Protein AF-A0A939F7X9-F1 (afdb_monomer)

Organism: NCBI:txid163361

Structure (mmCIF, N/CA/C/O backbone):
data_AF-A0A939F7X9-F1
#
_entry.id   AF-A0A939F7X9-F1
#
loop_
_atom_site.group_PDB
_atom_site.id
_atom_site.type_symbol
_atom_site.label_atom_id
_atom_site.label_alt_id
_atom_site.label_comp_id
_atom_site.label_asym_id
_atom_site.label_entity_id
_atom_site.label_seq_id
_atom_site.pdbx_PDB_ins_code
_atom_site.Cartn_x
_atom_site.Cartn_y
_atom_site.Cartn_z
_atom_site.occupancy
_atom_site.B_iso_or_equiv
_atom_site.auth_seq_id
_atom_site.auth_comp_id
_atom_site.auth_asym_id
_atom_site.auth_atom_id
_atom_site.pdbx_PDB_model_num
ATOM 1 N N . MET A 1 1 ? 23.011 31.336 -14.402 1.00 34.94 1 MET A N 1
ATOM 2 C CA . MET A 1 1 ? 21.719 30.632 -14.272 1.00 34.94 1 MET A CA 1
ATOM 3 C C . MET A 1 1 ? 21.752 29.916 -12.938 1.00 34.94 1 MET A C 1
ATOM 5 O O . MET A 1 1 ? 22.666 29.138 -12.713 1.00 34.94 1 MET A O 1
ATOM 9 N N . SER A 1 2 ? 20.887 30.330 -12.014 1.00 31.45 2 SER A N 1
ATOM 10 C CA . SER A 1 2 ? 20.873 29.860 -10.626 1.00 31.45 2 SER A CA 1
ATOM 11 C C . SER A 1 2 ? 20.377 28.415 -10.602 1.00 31.45 2 SER A C 1
ATOM 13 O O . SER A 1 2 ? 19.225 28.155 -10.932 1.00 31.45 2 SER A O 1
ATOM 15 N N . SER A 1 3 ? 21.272 27.477 -10.296 1.00 34.62 3 SER A N 1
ATOM 16 C CA . SER A 1 3 ? 20.918 26.099 -9.975 1.00 34.62 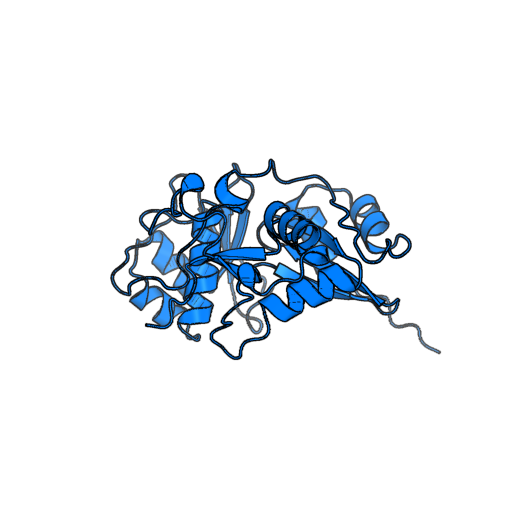3 SER A CA 1
ATOM 17 C C . SER A 1 3 ? 20.248 26.113 -8.606 1.00 34.62 3 SER A C 1
ATOM 19 O O . SER A 1 3 ? 20.927 26.311 -7.593 1.00 34.62 3 SER A O 1
ATOM 21 N N . SER A 1 4 ? 18.925 25.953 -8.567 1.00 32.56 4 SER A N 1
ATOM 22 C CA . SER A 1 4 ? 18.234 25.650 -7.316 1.00 32.56 4 SER A CA 1
ATOM 23 C C . SER A 1 4 ? 18.941 24.460 -6.655 1.00 32.56 4 SER A C 1
ATOM 25 O O . SER A 1 4 ? 19.267 23.497 -7.356 1.00 32.56 4 SER A O 1
ATOM 27 N N . PRO A 1 5 ? 19.229 24.506 -5.343 1.00 35.56 5 PRO A N 1
ATOM 28 C CA . PRO A 1 5 ? 19.784 23.354 -4.658 1.00 35.56 5 PRO A CA 1
ATOM 29 C C . PRO A 1 5 ? 18.775 22.221 -4.817 1.00 35.56 5 PRO A C 1
ATOM 31 O O . PRO A 1 5 ? 17.599 22.394 -4.500 1.00 35.56 5 PRO A O 1
ATOM 34 N N . SER A 1 6 ? 19.240 21.105 -5.376 1.00 41.69 6 SER A N 1
ATOM 35 C CA . SER A 1 6 ? 18.518 19.845 -5.498 1.00 41.69 6 SER A CA 1
ATOM 36 C C . SER A 1 6 ? 17.909 19.514 -4.142 1.00 41.69 6 SER A C 1
ATOM 38 O O . SER A 1 6 ? 18.610 19.044 -3.240 1.00 41.69 6 SER A O 1
ATOM 40 N N . ALA A 1 7 ? 16.629 19.838 -3.971 1.00 37.91 7 ALA A N 1
ATOM 41 C CA . ALA A 1 7 ? 15.881 19.410 -2.812 1.00 37.91 7 ALA A CA 1
ATOM 42 C C . ALA A 1 7 ? 16.016 17.888 -2.777 1.00 37.91 7 ALA A C 1
ATOM 44 O O . ALA A 1 7 ? 15.745 17.223 -3.777 1.00 37.91 7 ALA A O 1
ATOM 45 N N . LEU A 1 8 ? 16.538 17.359 -1.669 1.00 40.34 8 LEU A N 1
ATOM 46 C CA . LEU A 1 8 ? 16.557 15.925 -1.422 1.00 40.34 8 LEU A CA 1
ATOM 47 C C . LEU A 1 8 ? 15.145 15.414 -1.678 1.00 40.34 8 LEU A C 1
ATOM 49 O O . LEU A 1 8 ? 14.221 15.818 -0.971 1.00 40.34 8 LEU A O 1
ATOM 53 N N . ASP A 1 9 ? 14.992 14.575 -2.701 1.00 51.38 9 ASP A N 1
ATOM 54 C CA . ASP A 1 9 ? 13.743 13.873 -2.947 1.00 51.38 9 ASP A CA 1
ATOM 55 C C . ASP A 1 9 ? 13.357 13.186 -1.624 1.00 51.38 9 ASP A C 1
ATOM 57 O O . ASP A 1 9 ? 14.146 12.371 -1.123 1.00 51.38 9 ASP A O 1
ATOM 61 N N . PRO A 1 10 ? 12.222 13.551 -0.992 1.00 52.94 10 PRO A N 1
ATOM 62 C CA . PRO A 1 10 ? 11.859 13.082 0.348 1.00 52.94 10 PRO A CA 1
ATOM 63 C C . PRO A 1 10 ? 11.760 11.554 0.431 1.00 52.94 10 PRO A C 1
ATOM 65 O O . PRO A 1 10 ? 11.791 10.976 1.520 1.00 52.94 10 PRO A O 1
ATOM 68 N N . VAL A 1 11 ? 11.689 10.895 -0.721 1.00 53.44 11 VAL A N 1
ATOM 69 C CA . VAL A 1 11 ? 11.687 9.452 -0.889 1.00 53.44 11 VAL A CA 1
ATOM 70 C C . VAL A 1 11 ? 13.023 8.808 -0.473 1.00 53.44 11 VAL A C 1
ATOM 72 O O . VAL A 1 11 ? 13.013 7.753 0.163 1.00 53.44 11 VAL A O 1
ATOM 75 N N . ILE A 1 12 ? 14.174 9.449 -0.725 1.00 53.25 12 ILE A N 1
ATOM 76 C CA . ILE A 1 12 ? 15.505 8.888 -0.408 1.00 53.25 12 ILE A CA 1
ATOM 77 C C . ILE A 1 12 ? 15.769 8.845 1.111 1.00 53.25 12 ILE A C 1
ATOM 79 O O . ILE A 1 12 ? 16.154 7.785 1.618 1.00 53.25 12 ILE A O 1
ATOM 83 N N . PRO A 1 13 ? 15.536 9.922 1.891 1.00 52.78 13 PRO A N 1
ATOM 84 C CA . PRO A 1 13 ? 15.620 9.853 3.349 1.00 52.78 13 PRO A CA 1
ATOM 85 C C . PRO A 1 13 ? 14.634 8.852 3.964 1.00 52.78 13 PRO A C 1
ATOM 87 O O . PRO A 1 13 ? 14.996 8.168 4.922 1.00 52.78 13 PRO A O 1
ATOM 90 N N . ARG A 1 14 ? 13.421 8.710 3.401 1.00 56.19 14 ARG A N 1
ATOM 91 C CA . ARG A 1 14 ? 12.441 7.698 3.838 1.00 56.19 14 ARG A CA 1
ATOM 92 C C . ARG A 1 14 ? 12.948 6.276 3.614 1.00 56.19 14 ARG A C 1
ATOM 94 O O . ARG A 1 14 ? 12.884 5.474 4.539 1.00 56.19 14 ARG A O 1
ATOM 101 N N . PHE A 1 15 ? 13.526 5.982 2.451 1.00 53.09 15 PHE A N 1
ATOM 102 C CA . PHE A 1 15 ? 14.158 4.690 2.176 1.00 53.09 15 PHE A CA 1
ATOM 103 C C . PHE A 1 15 ? 15.259 4.358 3.180 1.00 53.09 15 PHE A C 1
ATOM 105 O O . PHE A 1 15 ? 15.267 3.266 3.748 1.00 53.09 15 PHE A O 1
ATOM 112 N N . CYS A 1 16 ? 16.169 5.303 3.427 1.00 53.62 16 CYS A N 1
ATOM 113 C CA . CYS A 1 16 ? 17.269 5.102 4.368 1.00 53.62 16 CYS A CA 1
ATOM 114 C C . CYS A 1 16 ? 16.738 4.850 5.787 1.00 53.62 16 CYS A C 1
ATOM 116 O O . CYS A 1 16 ? 17.215 3.952 6.477 1.00 53.62 16 CYS A O 1
ATOM 118 N N . ALA A 1 17 ? 15.712 5.602 6.201 1.00 56.56 17 ALA A N 1
ATOM 119 C CA . ALA A 1 17 ? 15.067 5.436 7.501 1.00 56.56 17 ALA A CA 1
ATOM 120 C C . ALA A 1 17 ? 14.324 4.094 7.640 1.00 56.56 17 ALA A C 1
ATOM 122 O O . ALA A 1 17 ? 14.309 3.522 8.727 1.00 56.56 17 ALA A O 1
ATOM 123 N N . GLN A 1 18 ? 13.720 3.585 6.561 1.00 51.22 18 GLN A N 1
ATOM 124 C CA . GLN A 1 18 ? 12.911 2.359 6.577 1.00 51.22 18 GLN A CA 1
ATOM 125 C C . GLN A 1 18 ? 13.734 1.077 6.414 1.00 51.22 18 GLN A C 1
ATOM 127 O O . GLN A 1 18 ? 13.395 0.054 7.003 1.00 51.22 18 GLN A O 1
ATOM 132 N N . THR A 1 19 ? 14.810 1.120 5.629 1.00 47.59 19 THR A N 1
ATOM 133 C CA . THR A 1 19 ? 15.594 -0.077 5.269 1.00 47.59 19 THR A CA 1
ATOM 134 C C . THR A 1 19 ? 16.923 -0.182 6.010 1.00 47.59 19 THR A C 1
ATOM 136 O O . THR A 1 19 ? 17.573 -1.224 5.962 1.00 47.59 19 THR A O 1
ATOM 139 N N . GLY A 1 20 ? 17.366 0.896 6.666 1.00 49.00 20 GLY A N 1
ATOM 140 C CA . GLY A 1 20 ? 18.722 0.994 7.208 1.00 49.00 20 GLY A CA 1
ATOM 141 C C . GLY A 1 20 ? 19.806 1.060 6.125 1.00 49.00 20 GLY A C 1
ATOM 142 O O . GLY A 1 20 ? 20.993 1.024 6.453 1.00 49.00 20 GLY A O 1
ATOM 143 N N . ALA A 1 21 ? 19.426 1.153 4.843 1.00 49.78 21 ALA A N 1
ATOM 144 C CA . ALA A 1 21 ? 20.363 1.346 3.751 1.00 49.78 21 ALA A CA 1
ATOM 145 C C . ALA A 1 21 ? 21.113 2.668 3.925 1.00 49.78 21 ALA A C 1
ATOM 147 O O . ALA A 1 21 ? 20.554 3.688 4.340 1.00 49.78 21 ALA A O 1
ATOM 148 N N . SER A 1 22 ? 22.398 2.652 3.581 1.00 50.81 22 SER A N 1
ATOM 149 C CA . SER A 1 22 ? 23.190 3.870 3.591 1.00 50.81 22 SER A CA 1
ATOM 150 C C . SER A 1 22 ? 22.682 4.820 2.503 1.00 50.81 22 SER A C 1
ATOM 152 O O . SER A 1 22 ? 22.317 4.403 1.401 1.00 50.81 22 SER A O 1
ATOM 154 N N . LEU A 1 23 ? 22.689 6.118 2.805 1.00 53.25 23 LEU A N 1
ATOM 155 C CA . LEU A 1 23 ? 22.293 7.160 1.858 1.00 53.25 23 LEU A CA 1
ATOM 156 C C . LEU A 1 23 ? 23.054 7.072 0.519 1.00 53.25 23 LEU A C 1
ATOM 158 O O . LEU A 1 23 ? 22.415 7.242 -0.513 1.00 53.25 23 LEU A O 1
ATOM 162 N N . PRO A 1 24 ? 24.354 6.707 0.481 1.00 50.59 24 PRO A N 1
ATOM 163 C CA . PRO A 1 24 ? 25.063 6.434 -0.769 1.00 50.59 24 PRO A CA 1
ATOM 164 C C . PRO A 1 24 ? 24.504 5.264 -1.588 1.00 50.59 24 PRO A C 1
ATOM 166 O O . PRO A 1 24 ? 24.454 5.380 -2.804 1.00 50.59 24 PRO A O 1
ATOM 169 N N . LEU A 1 25 ? 24.045 4.172 -0.963 1.00 53.44 25 LEU A N 1
ATOM 170 C CA . LEU A 1 25 ? 23.443 3.035 -1.676 1.00 53.44 25 LEU A CA 1
ATOM 171 C C . LEU A 1 25 ? 22.071 3.410 -2.257 1.00 53.44 25 LEU A C 1
ATOM 173 O O . LEU A 1 25 ? 21.763 3.085 -3.401 1.00 53.44 25 LEU A O 1
ATOM 177 N N . ALA A 1 26 ? 21.270 4.143 -1.481 1.00 56.50 26 ALA A N 1
ATOM 178 C CA . ALA A 1 26 ? 20.010 4.731 -1.933 1.00 56.50 26 ALA A CA 1
ATOM 179 C C . ALA A 1 26 ? 20.213 5.661 -3.135 1.00 56.50 26 ALA A C 1
ATOM 181 O O . ALA A 1 26 ? 19.456 5.638 -4.105 1.00 56.50 26 ALA A O 1
ATOM 182 N N . TRP A 1 27 ? 21.275 6.461 -3.063 1.00 57.41 27 TRP A N 1
ATOM 183 C CA . TRP A 1 27 ? 21.681 7.390 -4.101 1.00 57.41 27 TRP A CA 1
ATOM 184 C C . TRP A 1 27 ? 22.169 6.637 -5.345 1.00 57.41 27 TRP A C 1
ATOM 186 O O . TRP A 1 27 ? 21.682 6.871 -6.442 1.00 57.41 27 TRP A O 1
ATOM 196 N N . GLU A 1 28 ? 23.067 5.669 -5.210 1.00 57.12 28 GLU A N 1
ATOM 197 C CA . GLU A 1 28 ? 23.581 4.895 -6.343 1.00 57.12 28 GLU A CA 1
ATOM 198 C C . GLU A 1 28 ? 22.454 4.186 -7.112 1.00 57.12 28 GLU A C 1
ATOM 200 O O . GLU A 1 28 ? 22.411 4.242 -8.343 1.00 57.12 28 GLU A O 1
ATOM 205 N N . PHE A 1 29 ? 21.471 3.618 -6.410 1.00 57.09 29 PHE A N 1
ATOM 206 C CA . PHE A 1 29 ? 20.288 3.031 -7.044 1.00 57.09 29 PHE A CA 1
ATOM 207 C C . PHE A 1 29 ? 19.402 4.064 -7.753 1.00 57.09 29 PHE A C 1
ATOM 209 O O . PHE A 1 29 ? 18.956 3.808 -8.877 1.00 57.09 29 PHE A O 1
ATOM 216 N N . ALA A 1 30 ? 19.180 5.226 -7.133 1.00 52.81 30 ALA A N 1
ATOM 217 C CA . ALA A 1 30 ? 18.401 6.314 -7.720 1.00 52.81 30 ALA A CA 1
ATOM 218 C C . ALA A 1 30 ? 19.095 6.969 -8.930 1.00 52.81 30 ALA A C 1
ATOM 220 O O . ALA A 1 30 ? 18.407 7.457 -9.821 1.00 52.81 30 ALA A O 1
ATOM 221 N N . TRP A 1 31 ? 20.434 6.965 -8.986 1.00 54.03 31 TRP A N 1
ATOM 222 C CA . TRP A 1 31 ? 21.227 7.767 -9.932 1.00 54.03 31 TRP A CA 1
ATOM 223 C C . TRP A 1 31 ? 22.080 6.952 -10.927 1.00 54.03 31 TRP A C 1
ATOM 225 O O . TRP A 1 31 ? 22.805 7.538 -11.729 1.00 54.03 31 TRP A O 1
ATOM 235 N N . SER A 1 32 ? 21.983 5.617 -10.936 1.00 54.88 32 SER A N 1
ATOM 236 C CA . SER A 1 32 ? 22.584 4.761 -11.982 1.00 54.88 32 SER A CA 1
ATOM 237 C C . SER A 1 32 ? 21.947 5.010 -13.368 1.00 54.88 32 SER A C 1
ATOM 239 O O . SER A 1 32 ? 20.838 5.542 -13.420 1.00 54.88 32 SER A O 1
ATOM 241 N N . PRO A 1 33 ? 22.538 4.578 -14.499 1.00 56.16 33 PRO A N 1
ATOM 242 C CA . PRO A 1 33 ? 21.888 4.643 -15.817 1.00 56.16 33 PRO A CA 1
ATOM 243 C C . PRO A 1 33 ? 20.552 3.873 -15.872 1.00 56.16 33 PRO A C 1
ATOM 245 O O . PRO A 1 33 ? 20.420 2.869 -15.163 1.00 56.16 33 PRO A O 1
ATOM 248 N N . PRO A 1 34 ? 19.561 4.325 -16.672 1.00 56.19 34 PRO A N 1
ATOM 249 C CA . PRO A 1 34 ? 18.273 3.645 -16.818 1.00 56.19 34 PRO A CA 1
ATOM 250 C C . PRO A 1 34 ? 18.478 2.199 -17.263 1.00 56.19 34 PRO A C 1
ATOM 252 O O . PRO A 1 34 ? 19.297 1.941 -18.145 1.00 56.19 34 PRO A O 1
ATOM 255 N N . PRO A 1 35 ? 17.795 1.242 -16.618 1.00 59.16 35 PRO A N 1
ATOM 256 C CA . PRO A 1 35 ? 17.912 -0.142 -17.003 1.00 59.16 35 PRO A CA 1
ATOM 257 C C . PRO A 1 35 ? 17.047 -0.395 -18.249 1.00 59.16 35 PRO A C 1
ATOM 259 O O . PRO A 1 35 ? 16.180 0.417 -18.575 1.00 59.16 35 PRO A O 1
ATOM 262 N N . ASP A 1 36 ? 17.267 -1.517 -18.935 1.00 60.94 36 ASP A N 1
ATOM 263 C CA . ASP A 1 36 ? 16.502 -1.863 -20.140 1.00 60.94 36 ASP A CA 1
ATOM 264 C C . ASP A 1 36 ? 14.980 -1.908 -19.874 1.00 60.94 36 ASP A C 1
ATOM 266 O O . ASP A 1 36 ? 14.530 -2.061 -18.736 1.00 60.94 36 ASP A O 1
ATOM 270 N N . GLU A 1 37 ? 14.168 -1.824 -20.933 1.00 54.41 37 GLU A N 1
ATOM 271 C CA . GLU A 1 37 ? 12.710 -1.590 -20.873 1.00 54.41 37 GLU A CA 1
ATOM 272 C C . GLU A 1 37 ? 11.910 -2.542 -19.957 1.00 54.41 37 GLU A C 1
ATOM 274 O O . GLU A 1 37 ? 10.859 -2.159 -19.438 1.00 54.41 37 GLU A O 1
ATOM 279 N N . ALA A 1 38 ? 12.402 -3.764 -19.734 1.00 53.66 38 ALA A N 1
ATOM 280 C CA . ALA A 1 38 ? 11.755 -4.802 -18.924 1.00 53.66 38 ALA A CA 1
ATOM 281 C C . ALA A 1 38 ? 12.372 -4.987 -17.524 1.00 53.66 38 ALA A C 1
ATOM 283 O O . ALA A 1 38 ? 11.949 -5.863 -16.765 1.00 53.66 38 ALA A O 1
ATOM 284 N N . VAL A 1 39 ? 13.405 -4.219 -17.176 1.00 57.03 39 VAL A N 1
ATOM 285 C CA . VAL A 1 39 ? 14.219 -4.493 -15.993 1.00 57.03 39 VAL A CA 1
ATOM 286 C C . VAL A 1 39 ? 13.573 -3.946 -14.724 1.00 57.03 39 VAL A C 1
ATOM 288 O O . VAL A 1 39 ? 13.103 -2.813 -14.655 1.00 57.03 39 VAL A O 1
ATOM 291 N N . VAL A 1 40 ? 13.630 -4.795 -13.702 1.00 56.75 40 VAL A N 1
ATOM 292 C CA . VAL A 1 40 ? 13.119 -4.632 -12.344 1.00 56.75 40 VAL A CA 1
ATOM 293 C C . VAL A 1 40 ? 14.334 -4.817 -11.425 1.00 56.75 40 VAL A C 1
ATOM 295 O O . VAL A 1 40 ? 14.777 -5.945 -11.212 1.00 56.75 40 VAL A O 1
ATOM 298 N N . ARG A 1 41 ? 14.945 -3.726 -10.936 1.00 57.91 41 ARG A N 1
ATOM 299 C CA . ARG A 1 41 ? 16.101 -3.793 -10.009 1.00 57.91 41 ARG A CA 1
ATOM 300 C C . ARG A 1 41 ? 15.673 -3.453 -8.585 1.00 57.91 41 ARG A C 1
ATOM 302 O O . ARG A 1 41 ? 15.216 -2.341 -8.334 1.00 57.91 41 ARG A O 1
ATOM 309 N N . LEU A 1 42 ? 15.848 -4.423 -7.687 1.00 53.88 42 LEU A N 1
ATOM 310 C CA . LEU A 1 42 ? 15.542 -4.334 -6.259 1.00 53.88 42 LEU A CA 1
ATOM 311 C C . LEU A 1 42 ? 16.753 -3.839 -5.459 1.00 53.88 42 LEU A C 1
ATOM 313 O O . LEU A 1 42 ? 17.892 -4.200 -5.760 1.00 53.88 42 LEU A O 1
ATOM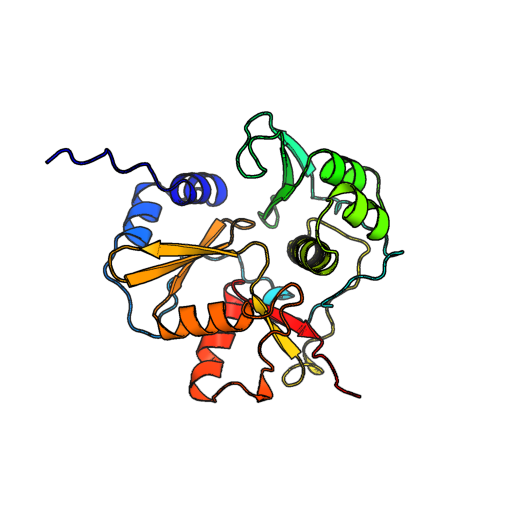 317 N N . THR A 1 43 ? 16.490 -3.111 -4.380 1.00 50.56 43 THR A N 1
ATOM 318 C CA . THR A 1 43 ? 17.439 -2.844 -3.286 1.00 50.56 43 THR A CA 1
ATOM 319 C C . THR A 1 43 ? 16.826 -3.388 -1.995 1.00 50.56 43 THR A C 1
ATOM 321 O O . THR A 1 43 ? 15.624 -3.218 -1.812 1.00 50.56 43 THR A O 1
ATOM 324 N N . PRO A 1 44 ? 17.628 -4.035 -1.128 1.00 47.44 44 PRO A N 1
ATOM 325 C CA . PRO A 1 44 ? 17.501 -5.457 -0.773 1.00 47.44 44 PRO A CA 1
ATOM 326 C C . PRO A 1 44 ? 16.073 -5.902 -0.380 1.00 47.44 44 PRO A C 1
ATOM 328 O O . PRO A 1 44 ? 15.323 -5.135 0.218 1.00 47.44 44 PRO A O 1
ATOM 331 N N . PRO A 1 45 ? 15.691 -7.152 -0.691 1.00 42.66 45 PRO A N 1
ATOM 332 C CA . PRO A 1 45 ? 14.300 -7.584 -0.646 1.00 42.66 45 PRO A CA 1
ATOM 333 C C . PRO A 1 45 ? 13.748 -7.654 0.786 1.00 42.66 45 PRO A C 1
ATOM 335 O O . PRO A 1 45 ? 14.389 -8.192 1.692 1.00 42.66 45 PRO A O 1
ATOM 338 N N . PRO A 1 46 ? 12.497 -7.188 0.944 1.00 46.81 46 PRO A N 1
ATOM 339 C CA . PRO A 1 46 ? 11.465 -7.915 1.648 1.00 46.81 46 PRO A CA 1
ATOM 340 C C . PRO A 1 46 ? 11.661 -9.407 1.553 1.00 46.81 46 PRO A C 1
ATOM 342 O O . PRO A 1 46 ? 11.598 -9.860 0.416 1.00 46.81 46 PRO A O 1
ATOM 345 N N . ASP A 1 47 ? 11.842 -10.180 2.621 1.00 47.31 47 ASP A N 1
ATOM 346 C CA . ASP A 1 47 ? 11.652 -11.630 2.497 1.00 47.31 47 ASP A CA 1
ATOM 347 C C . ASP A 1 47 ? 10.285 -11.840 1.808 1.00 47.31 47 ASP A C 1
ATOM 349 O O . ASP A 1 47 ? 9.281 -11.363 2.359 1.00 47.31 47 ASP A O 1
ATOM 353 N N . PRO A 1 48 ? 10.228 -12.377 0.567 1.00 43.75 48 PRO A N 1
ATOM 354 C CA . PRO A 1 48 ? 9.043 -12.287 -0.272 1.00 43.75 48 PRO A CA 1
ATOM 355 C C . PRO A 1 48 ? 7.933 -13.021 0.444 1.00 43.75 48 PRO A C 1
ATOM 357 O O . PRO A 1 48 ? 7.941 -14.250 0.582 1.00 43.75 48 PRO A O 1
ATOM 360 N N . ARG A 1 49 ? 6.984 -12.259 0.972 1.00 53.06 49 ARG A N 1
ATOM 361 C CA . ARG A 1 49 ? 5.911 -12.865 1.730 1.00 53.06 49 ARG A CA 1
ATOM 362 C C . ARG A 1 49 ? 5.049 -13.595 0.730 1.00 53.06 49 ARG A C 1
ATOM 364 O O . ARG A 1 49 ? 4.652 -13.057 -0.297 1.00 53.06 49 ARG A O 1
ATOM 371 N N . VAL A 1 50 ? 4.704 -14.827 1.073 1.00 45.94 50 VAL A N 1
ATOM 372 C CA . VAL A 1 50 ? 3.777 -15.679 0.314 1.00 45.94 50 VAL A CA 1
ATOM 373 C C . VAL A 1 50 ? 2.467 -14.938 -0.050 1.00 45.94 50 VAL A C 1
ATOM 375 O O . VAL A 1 50 ? 1.853 -15.255 -1.064 1.00 45.94 50 VAL A O 1
ATOM 378 N N . LEU A 1 51 ? 2.136 -13.873 0.691 1.00 50.69 51 LEU A N 1
ATOM 379 C CA . LEU A 1 51 ? 1.009 -12.951 0.515 1.00 50.69 51 LEU A CA 1
ATOM 380 C C . LEU A 1 51 ? 1.048 -12.066 -0.753 1.00 50.69 51 LEU A C 1
ATOM 382 O O . LEU A 1 51 ? 0.055 -11.390 -1.035 1.00 50.69 51 LEU A O 1
ATOM 386 N N . ASP A 1 52 ? 2.148 -12.048 -1.515 1.00 61.88 52 ASP A N 1
ATOM 387 C CA . ASP A 1 52 ? 2.306 -11.180 -2.698 1.00 61.88 52 ASP A CA 1
ATOM 388 C C . ASP A 1 52 ? 1.623 -11.702 -3.964 1.00 61.88 52 ASP A C 1
ATOM 390 O O . ASP A 1 52 ? 1.363 -10.945 -4.898 1.00 61.88 52 ASP A O 1
ATOM 394 N N . ARG A 1 53 ? 1.283 -12.995 -4.004 1.00 70.69 53 ARG A N 1
ATOM 395 C CA . ARG A 1 53 ? 0.585 -13.599 -5.154 1.00 70.69 53 ARG A CA 1
ATOM 396 C C . ARG A 1 53 ? -0.842 -14.020 -4.862 1.00 70.69 53 ARG A C 1
ATOM 398 O O . ARG A 1 53 ? -1.550 -14.422 -5.788 1.00 70.69 53 ARG A O 1
ATOM 405 N N . ASP A 1 54 ? -1.251 -13.958 -3.605 1.00 80.25 54 ASP A N 1
ATOM 406 C CA . ASP A 1 54 ? -2.600 -14.335 -3.240 1.00 80.25 54 ASP A CA 1
ATOM 407 C C . ASP A 1 54 ? -3.614 -13.313 -3.755 1.00 80.25 54 ASP A C 1
ATOM 409 O O . ASP A 1 54 ? -3.307 -12.140 -3.977 1.00 80.25 54 ASP A O 1
ATOM 413 N N . THR A 1 55 ? -4.843 -13.773 -3.967 1.00 83.06 55 THR A N 1
ATOM 414 C CA . THR A 1 55 ? -5.924 -12.915 -4.451 1.00 83.06 55 THR A CA 1
ATOM 415 C C . THR A 1 55 ? -6.662 -12.311 -3.270 1.00 83.06 55 THR A C 1
ATOM 417 O O . THR A 1 55 ? -7.228 -13.035 -2.450 1.00 83.06 55 THR A O 1
ATOM 420 N N . TRP A 1 56 ? -6.666 -10.984 -3.199 1.00 86.81 56 TRP A N 1
ATOM 421 C CA . TRP A 1 56 ? -7.302 -10.233 -2.122 1.00 86.81 56 TRP A CA 1
ATOM 422 C C . TRP A 1 56 ? -8.660 -9.663 -2.547 1.00 86.81 56 TRP A C 1
ATOM 424 O O . TRP A 1 56 ? -8.880 -9.382 -3.729 1.00 86.81 56 TRP A O 1
ATOM 434 N N . PRO A 1 57 ? -9.593 -9.460 -1.605 1.00 87.31 57 PRO A N 1
ATOM 435 C CA . PRO A 1 57 ? -10.828 -8.762 -1.911 1.00 87.31 57 PRO A CA 1
ATOM 436 C C . PRO A 1 57 ? -10.531 -7.317 -2.319 1.00 87.31 57 PRO A C 1
ATOM 438 O O . PRO A 1 57 ? -9.665 -6.651 -1.751 1.00 87.31 57 PRO A O 1
ATOM 441 N N . ARG A 1 58 ? -11.281 -6.821 -3.302 1.00 84.56 58 ARG A N 1
ATOM 442 C CA . ARG A 1 58 ? -11.216 -5.420 -3.737 1.00 84.56 58 ARG A CA 1
ATOM 443 C C . ARG A 1 58 ? -11.905 -4.483 -2.746 1.00 84.56 58 ARG A C 1
ATOM 445 O O . ARG A 1 58 ? -11.426 -3.383 -2.505 1.00 84.56 58 ARG A O 1
ATOM 452 N N . ARG A 1 59 ? -13.040 -4.927 -2.203 1.00 88.00 59 ARG A N 1
ATOM 453 C CA . ARG A 1 59 ? -13.885 -4.170 -1.279 1.00 88.00 59 ARG A CA 1
ATOM 454 C C . ARG A 1 59 ? -14.079 -4.940 0.012 1.00 88.00 59 ARG A C 1
ATOM 456 O O . ARG A 1 59 ? -14.097 -6.171 0.014 1.00 88.00 59 ARG A O 1
ATOM 463 N N . LEU A 1 60 ? -14.271 -4.205 1.095 1.00 89.69 60 LEU A N 1
ATOM 464 C CA . LEU A 1 60 ? -14.559 -4.758 2.409 1.00 89.69 60 LEU A CA 1
ATOM 465 C C . LEU A 1 60 ? -16.029 -4.538 2.768 1.00 89.69 60 LEU A C 1
ATOM 467 O O . LEU A 1 60 ? -16.623 -3.500 2.456 1.00 89.69 60 LEU A O 1
ATOM 471 N N . ALA A 1 61 ? -16.632 -5.522 3.432 1.00 91.88 61 ALA A N 1
ATOM 472 C CA . ALA A 1 61 ? -17.980 -5.365 3.960 1.00 91.88 61 ALA A CA 1
ATOM 473 C C . ALA A 1 61 ? -17.966 -4.312 5.078 1.00 91.88 61 ALA A C 1
ATOM 475 O O . ALA A 1 61 ? -17.031 -4.264 5.880 1.00 91.88 61 ALA A O 1
ATOM 476 N N . GLN A 1 62 ? -18.981 -3.449 5.113 1.00 94.56 62 GLN A N 1
ATOM 477 C CA . GLN A 1 62 ? -19.040 -2.292 6.018 1.00 94.56 62 GLN A CA 1
ATOM 478 C C . GLN A 1 62 ? -18.975 -2.671 7.504 1.00 94.56 62 GLN A C 1
ATOM 480 O O . GLN A 1 62 ? -18.431 -1.917 8.310 1.00 94.56 62 GLN A O 1
ATOM 485 N N . ASP A 1 63 ? -19.511 -3.837 7.842 1.00 94.69 63 ASP A N 1
ATOM 486 C CA . ASP A 1 63 ? -19.576 -4.440 9.171 1.00 94.69 63 ASP A CA 1
ATOM 487 C C . ASP A 1 63 ? -18.313 -5.229 9.551 1.00 94.69 63 ASP A C 1
ATOM 489 O O . ASP A 1 63 ? -18.176 -5.638 10.706 1.00 94.69 63 ASP A O 1
ATOM 493 N N . THR A 1 64 ? -17.362 -5.402 8.623 1.00 94.56 64 THR A N 1
ATOM 494 C CA . THR A 1 64 ? -16.070 -6.039 8.912 1.00 94.56 64 THR A CA 1
ATOM 495 C C . THR A 1 64 ? -15.384 -5.281 10.040 1.00 94.56 64 THR A C 1
ATOM 497 O O . THR A 1 64 ? -15.109 -4.083 9.917 1.00 94.56 64 THR A O 1
ATOM 500 N N . ARG A 1 65 ? -15.092 -5.982 11.137 1.00 95.69 65 ARG A N 1
ATOM 501 C CA . ARG A 1 65 ? -14.336 -5.429 12.259 1.00 95.69 65 ARG A CA 1
ATOM 502 C C . ARG A 1 65 ? -12.843 -5.585 12.026 1.00 95.69 65 ARG A C 1
ATOM 504 O O . ARG A 1 65 ? -12.360 -6.684 11.777 1.00 95.69 65 ARG A O 1
ATOM 511 N N . LEU A 1 66 ? -12.130 -4.476 12.150 1.00 95.62 66 LEU A N 1
ATOM 512 C CA . LEU A 1 66 ? -10.687 -4.378 12.019 1.00 95.62 66 LEU A CA 1
ATOM 513 C C . LEU A 1 66 ? -10.091 -3.912 13.342 1.00 95.62 66 LEU A C 1
ATOM 515 O O . LEU A 1 66 ? -10.617 -3.017 14.004 1.00 95.62 66 LEU A O 1
ATOM 519 N N . SER A 1 67 ? -8.966 -4.508 13.700 1.00 94.12 67 SER A N 1
ATOM 520 C CA . SER A 1 67 ? -8.149 -4.112 14.843 1.00 94.12 67 SER A CA 1
ATOM 521 C C . SER A 1 67 ? -6.677 -4.273 14.499 1.00 94.12 67 SER A C 1
ATOM 523 O O . SER A 1 67 ? -6.328 -4.941 13.520 1.00 94.12 67 SER A O 1
ATOM 525 N N . LEU A 1 68 ? -5.806 -3.685 15.315 1.00 94.25 68 LEU A N 1
ATOM 526 C CA . LEU A 1 68 ? -4.373 -3.917 15.182 1.00 94.25 68 LEU A CA 1
ATOM 527 C C . LEU A 1 68 ? -4.033 -5.388 15.426 1.00 94.25 68 LEU A C 1
ATOM 529 O O . LEU A 1 68 ? -4.550 -6.028 16.343 1.00 94.25 68 LEU A O 1
ATOM 533 N N . SER A 1 69 ? -3.125 -5.912 14.608 1.00 91.38 69 SER A N 1
ATOM 534 C CA . SER A 1 69 ? -2.489 -7.199 14.887 1.00 91.38 69 SER A CA 1
ATOM 535 C C . SER A 1 69 ? -1.649 -7.112 16.165 1.00 91.38 69 SER A C 1
ATOM 537 O O . SER A 1 69 ? -1.127 -6.052 16.493 1.00 91.38 69 SER A O 1
ATOM 539 N N . SER A 1 70 ? -1.439 -8.236 16.857 1.00 87.06 70 SER A N 1
ATOM 540 C CA . SER A 1 70 ? -0.720 -8.287 18.147 1.00 87.06 70 SER A CA 1
ATOM 541 C C . SER A 1 70 ? 0.702 -7.699 18.131 1.00 87.06 70 SER A C 1
ATOM 543 O O . SER A 1 70 ? 1.207 -7.295 19.175 1.00 87.06 70 SER A O 1
ATOM 545 N N . GLY A 1 71 ? 1.348 -7.637 16.963 1.00 84.00 71 GLY A N 1
ATOM 546 C CA . GLY A 1 71 ? 2.673 -7.035 16.771 1.00 84.00 71 GLY A CA 1
ATOM 547 C C . GLY A 1 71 ? 2.670 -5.622 16.178 1.00 84.00 71 GLY A C 1
ATOM 548 O O . GLY A 1 71 ? 3.746 -5.065 15.975 1.00 84.00 71 GLY A O 1
ATOM 549 N N . ALA A 1 72 ? 1.502 -5.057 15.864 1.00 87.62 72 ALA A N 1
ATOM 550 C CA . ALA A 1 72 ? 1.380 -3.725 15.286 1.00 87.62 72 ALA A CA 1
ATOM 551 C C . ALA A 1 72 ? 1.202 -2.666 16.384 1.00 87.62 72 ALA A C 1
ATOM 553 O O . ALA A 1 72 ? 0.509 -2.886 17.379 1.00 87.62 72 ALA A O 1
ATOM 554 N N . ARG A 1 73 ? 1.830 -1.505 16.206 1.00 89.12 73 ARG A N 1
ATOM 555 C CA . ARG A 1 73 ? 1.781 -0.378 17.145 1.00 89.12 73 ARG A CA 1
ATOM 556 C C . ARG A 1 73 ? 1.387 0.900 16.424 1.00 89.12 73 ARG A C 1
ATOM 558 O O . ARG A 1 73 ? 1.701 1.063 15.252 1.00 89.12 73 ARG A O 1
ATOM 565 N N . LEU A 1 74 ? 0.729 1.800 17.151 1.00 90.00 74 LEU A N 1
ATOM 566 C CA . LEU A 1 74 ? 0.422 3.155 16.708 1.00 90.00 74 LEU A CA 1
ATOM 567 C C . LEU A 1 74 ? 1.349 4.144 17.417 1.00 90.00 74 LEU A C 1
ATOM 569 O O . LEU A 1 74 ? 1.522 4.065 18.63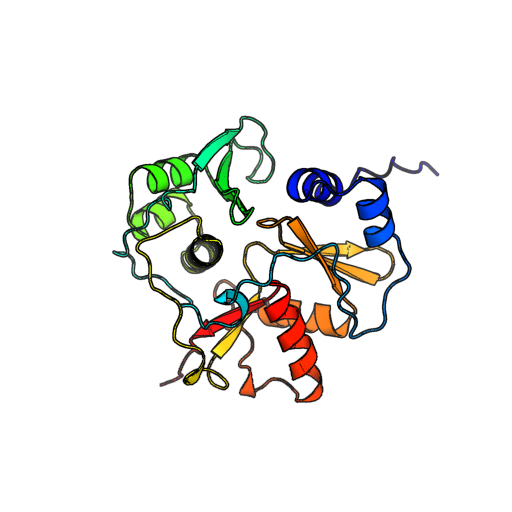4 1.00 90.00 74 LEU A O 1
ATOM 573 N N . GLN A 1 75 ? 1.898 5.095 16.672 1.00 87.00 75 GLN A N 1
ATOM 574 C CA . GLN A 1 75 ? 2.623 6.237 17.212 1.00 87.00 75 GLN A CA 1
ATOM 575 C C . GLN A 1 75 ? 2.128 7.518 16.548 1.00 87.00 75 GLN A C 1
ATOM 577 O O . GLN A 1 75 ? 2.137 7.631 15.328 1.00 87.00 75 GLN A O 1
ATOM 582 N N . HIS A 1 76 ? 1.733 8.511 17.340 1.00 83.00 76 HIS A N 1
ATOM 583 C CA . HIS A 1 76 ? 1.406 9.831 16.807 1.00 83.00 76 HIS A CA 1
ATOM 584 C C . HIS A 1 76 ? 2.688 10.617 16.556 1.00 83.00 76 HIS A C 1
ATOM 586 O O . HIS A 1 76 ? 3.575 10.651 17.411 1.00 83.00 76 HIS A O 1
ATOM 592 N N . THR A 1 77 ? 2.775 11.259 15.395 1.00 69.31 77 THR A N 1
ATOM 593 C CA . THR A 1 77 ? 3.871 12.170 15.073 1.00 69.31 77 THR A CA 1
ATOM 594 C C . THR A 1 77 ? 3.318 13.572 14.814 1.00 69.31 77 THR A C 1
ATOM 596 O O . THR A 1 77 ? 2.344 13.727 14.074 1.00 69.31 77 THR A O 1
ATOM 599 N N . PRO A 1 78 ? 3.917 14.614 15.419 1.00 61.19 78 PRO A N 1
ATOM 600 C CA . PRO A 1 78 ? 3.539 15.993 15.138 1.00 61.19 78 PRO A CA 1
ATOM 601 C C . PRO A 1 78 ? 4.065 16.466 13.778 1.00 61.19 78 PRO A C 1
ATOM 603 O O . PRO A 1 78 ? 3.704 17.554 13.342 1.00 61.19 78 PRO A O 1
ATOM 606 N N . VAL A 1 79 ? 4.942 15.692 13.127 1.00 58.81 79 VAL A N 1
ATOM 607 C CA . VAL A 1 79 ? 5.552 16.079 11.856 1.00 58.81 79 VAL A CA 1
ATOM 608 C C . VAL A 1 79 ? 4.597 15.733 10.708 1.00 58.81 79 VAL A C 1
ATOM 610 O O . VAL A 1 79 ? 4.273 14.556 10.520 1.00 58.81 79 VAL A O 1
ATOM 613 N N . PRO A 1 80 ? 4.135 16.731 9.937 1.00 53.19 80 PRO A N 1
ATOM 614 C CA . PRO A 1 80 ? 3.171 16.515 8.875 1.00 53.19 80 PRO A CA 1
ATOM 615 C C . PRO A 1 80 ? 3.891 16.040 7.616 1.00 53.19 80 PRO A C 1
ATOM 617 O O . PRO A 1 80 ? 4.412 16.838 6.841 1.00 53.19 80 PRO A O 1
ATOM 620 N N . PHE A 1 81 ? 3.966 14.728 7.419 1.00 54.19 81 PHE A N 1
ATOM 621 C CA . PHE A 1 81 ? 4.719 14.181 6.293 1.00 54.19 81 PHE A CA 1
ATOM 622 C C . PHE A 1 81 ? 3.906 14.054 4.999 1.00 54.19 81 PHE A C 1
ATOM 624 O O . PHE A 1 81 ? 4.512 14.152 3.932 1.00 54.19 81 PHE A O 1
ATOM 631 N N . LEU A 1 82 ? 2.580 13.840 5.049 1.00 51.53 82 LEU A N 1
ATOM 632 C CA . LEU A 1 82 ? 1.818 13.483 3.835 1.00 51.53 82 LEU A CA 1
ATOM 633 C C . LEU A 1 82 ? 0.352 13.947 3.757 1.00 51.53 82 LEU A C 1
ATOM 635 O O . LEU A 1 82 ? -0.216 13.944 2.667 1.00 51.53 82 LEU A O 1
ATOM 639 N N . TYR A 1 83 ? -0.288 14.355 4.855 1.00 48.16 83 TYR A N 1
ATOM 640 C CA . TYR A 1 83 ? -1.728 14.649 4.850 1.00 48.16 83 TYR A CA 1
ATOM 641 C C . TYR A 1 83 ? -2.009 16.143 4.964 1.00 48.16 83 TYR A C 1
ATOM 643 O O . TYR A 1 83 ? -2.209 16.633 6.065 1.00 48.16 83 TYR A O 1
ATOM 651 N N . GLU A 1 84 ? -1.992 16.878 3.849 1.00 55.38 84 GLU A N 1
ATOM 652 C CA . GLU A 1 84 ? -2.417 18.296 3.803 1.00 55.38 84 GLU A CA 1
ATOM 653 C C . GLU A 1 84 ? -1.734 19.211 4.853 1.00 55.38 84 GLU A C 1
ATOM 655 O O . GLU A 1 84 ? -2.254 20.265 5.203 1.00 55.38 84 GLU A O 1
ATOM 660 N N . GLY A 1 85 ? -0.566 18.819 5.382 1.00 53.34 85 GLY A N 1
ATOM 661 C CA . GLY A 1 85 ? 0.117 19.545 6.460 1.00 53.34 85 GLY A CA 1
ATOM 662 C C . GLY A 1 85 ? -0.341 19.216 7.896 1.00 53.34 85 GLY A C 1
ATOM 663 O O . GLY A 1 85 ? 0.078 19.900 8.827 1.00 53.34 85 GLY A O 1
ATOM 664 N N . GLY A 1 86 ? -1.178 18.195 8.106 1.00 58.66 86 GLY A N 1
ATOM 665 C CA . GLY A 1 86 ? -1.746 17.819 9.406 1.00 58.66 86 GLY A CA 1
ATOM 666 C C . GLY A 1 86 ? -0.999 16.702 10.162 1.00 58.66 86 GLY A C 1
ATOM 667 O O . GLY A 1 86 ? -0.233 15.944 9.560 1.00 58.66 86 GLY A O 1
ATOM 668 N N . PRO A 1 87 ? -1.235 16.562 11.485 1.00 58.38 87 PRO A N 1
ATOM 669 C CA . PRO A 1 87 ? -0.683 15.474 12.292 1.00 58.38 87 PRO A CA 1
ATOM 670 C C . PRO A 1 87 ? -1.118 14.103 11.770 1.00 58.38 87 PRO A C 1
ATOM 672 O O . PRO A 1 87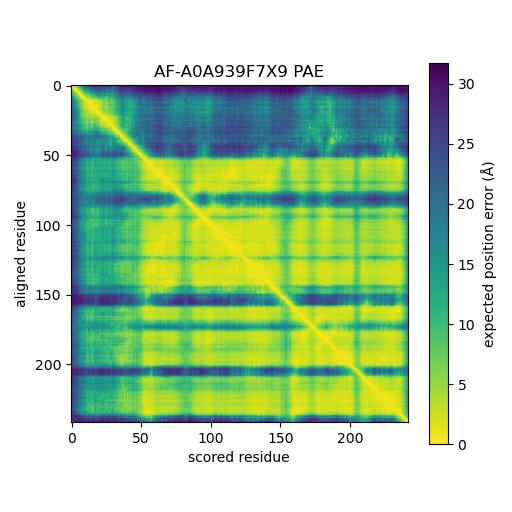 ? -2.305 13.859 11.534 1.00 58.38 87 PRO A O 1
ATOM 675 N N . VAL A 1 88 ? -0.162 13.185 11.651 1.00 74.25 88 VAL A N 1
ATOM 676 C CA . VAL A 1 88 ? -0.413 11.802 11.232 1.00 74.25 88 VAL A CA 1
ATOM 677 C C . VAL A 1 88 ? -0.085 10.835 12.361 1.00 74.25 88 VAL A C 1
ATOM 679 O O . VAL A 1 88 ? 0.668 11.144 13.290 1.00 74.25 88 VAL A O 1
ATOM 682 N N . ALA A 1 89 ? -0.669 9.647 12.291 1.00 80.62 89 ALA A N 1
ATOM 683 C CA . ALA A 1 89 ? -0.262 8.528 13.114 1.00 80.62 89 ALA A CA 1
ATOM 684 C C . ALA A 1 89 ? 0.405 7.468 12.238 1.00 80.62 89 ALA A C 1
ATOM 686 O O . ALA A 1 89 ? -0.036 7.186 11.124 1.00 80.62 89 ALA A O 1
ATOM 687 N N . VAL A 1 90 ? 1.489 6.899 12.745 1.00 80.69 90 VAL A N 1
ATOM 688 C CA . VAL A 1 90 ? 2.263 5.852 12.093 1.00 80.69 90 VAL A CA 1
ATOM 689 C C . VAL A 1 90 ? 1.862 4.528 12.713 1.00 80.69 90 VAL A C 1
ATOM 691 O O . VAL A 1 90 ? 2.032 4.315 13.915 1.00 80.69 90 VAL A O 1
ATOM 694 N N . LEU A 1 91 ? 1.327 3.639 11.889 1.00 83.56 91 LEU A N 1
ATOM 695 C CA . LEU A 1 91 ? 1.133 2.241 12.230 1.00 83.56 91 LEU A CA 1
ATOM 696 C C . LEU A 1 91 ? 2.354 1.461 11.778 1.00 83.56 91 LEU A C 1
ATOM 698 O O . LEU A 1 91 ? 2.709 1.506 10.603 1.00 83.56 91 LEU A O 1
ATOM 702 N N . PHE A 1 92 ? 2.981 0.732 12.692 1.00 82.50 92 PHE A N 1
ATOM 703 C CA . PHE A 1 92 ? 4.181 -0.016 12.362 1.00 82.50 92 PHE A CA 1
ATOM 704 C C . PHE A 1 92 ? 4.263 -1.382 13.024 1.00 82.50 92 PHE A C 1
ATOM 706 O O . PHE A 1 92 ? 3.686 -1.630 14.084 1.00 82.50 92 PHE A O 1
ATOM 713 N N . ARG A 1 93 ? 5.027 -2.262 12.386 1.00 78.19 93 ARG A N 1
ATOM 714 C CA . ARG A 1 93 ? 5.417 -3.585 12.870 1.00 78.19 93 ARG A CA 1
ATOM 715 C C . ARG A 1 93 ? 6.868 -3.835 12.459 1.00 78.19 93 ARG A C 1
ATOM 717 O O . ARG A 1 93 ? 7.319 -3.275 11.468 1.00 78.19 93 ARG A O 1
ATOM 724 N N . THR A 1 94 ? 7.605 -4.622 13.243 1.00 74.62 94 THR A N 1
ATOM 725 C CA . THR A 1 94 ? 9.038 -4.903 13.004 1.00 74.62 94 THR A CA 1
ATOM 726 C C . THR A 1 94 ? 9.303 -6.286 12.414 1.00 74.62 94 THR A C 1
ATOM 728 O O . THR A 1 94 ? 10.366 -6.514 11.855 1.00 74.62 94 THR A O 1
ATOM 731 N N . ASP A 1 95 ? 8.341 -7.204 12.518 1.00 73.38 95 ASP A N 1
ATOM 732 C CA . ASP A 1 95 ? 8.406 -8.534 11.908 1.00 73.38 95 ASP A CA 1
ATOM 733 C C . ASP A 1 95 ? 7.027 -8.916 11.315 1.00 73.38 95 ASP A C 1
ATOM 735 O O . ASP A 1 95 ? 6.159 -9.425 12.040 1.00 73.38 95 ASP A O 1
ATOM 739 N N . PRO A 1 96 ? 6.750 -8.569 10.039 1.00 69.75 96 PRO A N 1
ATOM 740 C CA . PRO A 1 96 ? 7.672 -7.878 9.130 1.00 69.75 96 PRO A CA 1
ATOM 741 C C . PRO A 1 96 ? 7.837 -6.421 9.516 1.00 69.75 96 PRO A C 1
ATOM 743 O O . PRO A 1 96 ? 6.948 -5.844 10.144 1.00 69.75 96 PRO A O 1
ATOM 746 N N . ALA A 1 97 ? 8.903 -5.812 9.015 1.00 72.38 97 ALA A N 1
ATOM 747 C CA . ALA A 1 97 ? 8.972 -4.371 8.884 1.00 72.38 97 ALA A CA 1
ATOM 748 C C . ALA A 1 97 ? 7.853 -3.870 7.948 1.00 72.38 97 ALA A C 1
ATOM 750 O O . ALA A 1 97 ? 7.815 -4.210 6.765 1.00 72.38 97 ALA A O 1
ATOM 751 N N . ALA A 1 98 ? 6.926 -3.088 8.493 1.00 78.19 98 ALA A N 1
ATOM 752 C CA . ALA A 1 98 ? 5.925 -2.342 7.740 1.00 78.19 98 ALA A CA 1
ATOM 753 C C . ALA A 1 98 ? 5.579 -1.062 8.502 1.00 78.19 98 ALA A C 1
ATOM 755 O O . ALA A 1 98 ? 5.495 -1.090 9.730 1.00 78.19 98 ALA A O 1
ATOM 756 N N . PHE A 1 99 ? 5.361 0.036 7.781 1.00 81.56 99 PHE A N 1
ATOM 757 C CA . PHE A 1 99 ? 5.157 1.380 8.316 1.00 81.56 99 PHE A CA 1
ATOM 758 C C . PHE A 1 99 ? 4.143 2.128 7.450 1.00 81.56 99 PHE A C 1
ATOM 760 O O . PHE A 1 99 ? 4.451 2.482 6.322 1.00 81.56 99 PHE A O 1
ATOM 767 N N . VAL A 1 100 ? 2.938 2.394 7.945 1.00 83.81 100 VAL A N 1
ATOM 768 C CA . VAL A 1 100 ? 1.920 3.145 7.193 1.00 83.81 100 VAL A CA 1
ATOM 769 C C . VAL A 1 100 ? 1.501 4.389 7.949 1.00 83.81 100 VAL A C 1
ATOM 771 O O . VAL A 1 100 ? 1.237 4.352 9.150 1.00 83.81 100 VAL A O 1
ATOM 774 N N . GLU A 1 101 ? 1.407 5.494 7.225 1.00 83.75 101 GLU A N 1
ATOM 775 C CA . GLU A 1 101 ? 0.869 6.740 7.752 1.00 83.75 101 GLU A CA 1
ATOM 776 C C . GLU A 1 101 ? -0.645 6.788 7.535 1.00 83.75 101 GLU A C 1
ATOM 778 O O . GLU A 1 101 ? -1.156 6.505 6.445 1.00 83.75 101 GLU A O 1
ATOM 783 N N . VAL A 1 102 ? -1.374 7.150 8.587 1.00 87.19 102 VAL A N 1
ATOM 784 C CA . VAL A 1 102 ? -2.831 7.298 8.584 1.00 87.19 102 VAL A CA 1
ATOM 785 C C . VAL A 1 102 ? -3.238 8.593 9.286 1.00 87.19 102 VAL A C 1
ATOM 787 O O . VAL A 1 102 ? -2.500 9.084 10.146 1.00 87.19 102 VAL A O 1
ATOM 790 N N . PRO A 1 103 ? -4.425 9.151 8.985 1.00 88.62 103 PRO A N 1
ATOM 791 C CA . PRO A 1 103 ? -4.988 10.218 9.805 1.00 88.62 103 PRO A CA 1
ATOM 792 C C . PRO A 1 103 ? -5.072 9.791 11.279 1.00 88.62 103 PRO A C 1
ATOM 794 O O . PRO A 1 103 ? -5.468 8.663 11.574 1.00 88.62 103 PRO A O 1
ATOM 797 N N . GLY A 1 104 ? -4.747 10.689 12.216 1.00 87.62 104 GLY A N 1
ATOM 798 C CA . GLY A 1 104 ? -4.791 10.394 13.658 1.00 87.62 104 GLY A CA 1
ATOM 799 C C . GLY A 1 104 ? -6.093 9.718 14.125 1.00 87.62 104 GLY A C 1
ATOM 800 O O . GLY A 1 104 ? -6.024 8.623 14.685 1.00 87.62 104 GLY A O 1
ATOM 801 N N . PRO A 1 105 ? -7.280 10.269 13.789 1.00 89.81 105 PRO A N 1
ATOM 802 C CA . PRO A 1 105 ? -8.565 9.669 14.158 1.00 89.81 105 PRO A CA 1
ATOM 803 C C . PRO A 1 105 ? -8.783 8.252 13.610 1.00 89.81 105 PRO A C 1
ATOM 805 O O . PRO A 1 105 ? -9.465 7.443 14.240 1.00 89.81 105 PRO A O 1
ATOM 808 N N . VAL A 1 106 ? -8.205 7.940 12.445 1.00 92.25 106 VAL A N 1
ATOM 809 C CA . VAL A 1 106 ? -8.244 6.595 11.858 1.00 92.25 106 VAL A CA 1
ATOM 810 C C . VAL A 1 106 ? -7.376 5.642 12.674 1.00 92.25 106 VAL A C 1
ATOM 812 O O . VAL A 1 106 ? -7.836 4.558 13.030 1.00 92.25 106 VAL A O 1
ATOM 815 N N . GLY A 1 107 ? -6.145 6.047 13.000 1.00 91.75 107 GLY A N 1
ATOM 816 C CA . GLY A 1 107 ? -5.247 5.267 13.853 1.00 91.75 107 GLY A CA 1
ATOM 817 C C . GLY A 1 107 ? -5.890 4.934 15.200 1.00 91.75 107 GLY A C 1
ATOM 818 O O . GLY A 1 107 ? -5.927 3.770 15.604 1.00 91.75 107 GLY A O 1
ATOM 819 N N . ASP A 1 108 ? -6.493 5.935 15.840 1.00 92.50 108 ASP A N 1
ATOM 820 C CA . ASP A 1 108 ? -7.189 5.789 17.119 1.00 92.50 108 ASP A CA 1
ATOM 821 C C . ASP A 1 108 ? -8.377 4.822 17.040 1.00 92.50 108 ASP A C 1
ATOM 823 O O . ASP A 1 108 ? -8.609 4.026 17.954 1.00 92.50 108 ASP A O 1
ATOM 827 N N . ALA A 1 109 ? -9.148 4.884 15.950 1.00 93.31 109 ALA A N 1
ATOM 828 C CA . ALA A 1 109 ? -10.259 3.967 15.722 1.00 93.31 109 ALA A CA 1
ATOM 829 C C . ALA A 1 109 ? -9.768 2.518 15.569 1.00 93.31 109 ALA A C 1
ATOM 831 O O . ALA A 1 109 ? -10.326 1.612 16.189 1.00 93.31 109 ALA A O 1
ATOM 832 N N . LEU A 1 110 ? -8.686 2.301 14.814 1.00 94.38 110 LEU A N 1
ATOM 833 C CA . LEU A 1 110 ? -8.098 0.975 14.597 1.00 94.38 110 LEU A CA 1
ATOM 834 C C . LEU A 1 110 ? -7.518 0.366 15.884 1.00 94.38 110 LEU A C 1
ATOM 836 O O . LEU A 1 110 ? -7.665 -0.837 16.103 1.00 94.38 110 LEU A O 1
ATOM 840 N N . VAL A 1 111 ? -6.919 1.180 16.763 1.00 94.00 111 VAL A N 1
ATOM 841 C CA . VAL A 1 111 ? -6.439 0.738 18.088 1.00 94.00 111 VAL A CA 1
ATOM 842 C C . VAL A 1 111 ? -7.583 0.221 18.958 1.00 94.00 111 VAL A C 1
ATOM 844 O O . VAL A 1 111 ? -7.426 -0.793 19.635 1.00 94.00 111 VAL A O 1
ATOM 847 N N . ARG A 1 112 ? -8.743 0.887 18.936 1.00 94.12 112 ARG A N 1
ATOM 848 C CA . ARG A 1 112 ? -9.914 0.476 19.731 1.00 94.12 112 ARG A CA 1
ATOM 849 C C . ARG A 1 112 ? -10.642 -0.748 19.174 1.00 94.12 112 ARG A C 1
ATOM 851 O O . ARG A 1 112 ? -11.471 -1.319 19.877 1.00 94.12 112 ARG A O 1
ATOM 858 N N . GLY A 1 113 ? -10.340 -1.144 17.940 1.00 95.06 113 GLY A N 1
ATOM 859 C CA . GLY A 1 113 ? -11.155 -2.083 17.182 1.00 95.06 113 GLY A CA 1
ATOM 860 C C . GLY A 1 113 ? -12.423 -1.395 16.672 1.00 95.06 113 GLY A C 1
ATOM 861 O O . GLY A 1 113 ? -13.231 -0.881 17.442 1.00 95.06 113 GLY A O 1
ATOM 862 N N . THR A 1 114 ? -12.604 -1.368 15.358 1.00 96.38 114 THR A N 1
ATOM 863 C CA . THR A 1 114 ? -13.638 -0.556 14.700 1.00 96.38 114 THR A CA 1
ATOM 864 C C . THR A 1 114 ? -14.155 -1.256 13.450 1.00 96.38 114 THR A C 1
ATOM 866 O O . THR A 1 114 ? -13.573 -2.234 12.986 1.00 96.38 114 THR A O 1
ATOM 869 N N . THR A 1 115 ? -15.276 -0.795 12.912 1.00 96.94 115 THR A N 1
ATOM 870 C CA . THR A 1 115 ? -15.819 -1.300 11.647 1.00 96.94 115 THR A CA 1
ATOM 871 C C . THR A 1 115 ? -15.238 -0.552 10.449 1.00 96.94 115 THR A C 1
ATOM 873 O O . THR A 1 115 ? -14.873 0.621 10.541 1.00 96.94 115 THR A O 1
ATOM 876 N N . VAL A 1 116 ? -15.211 -1.196 9.283 1.00 95.75 116 VAL A N 1
ATOM 877 C CA . VAL A 1 116 ? -14.832 -0.540 8.020 1.00 95.75 116 VAL A CA 1
ATOM 878 C C . VAL A 1 116 ? -15.680 0.710 7.753 1.00 95.75 116 VAL A C 1
ATOM 880 O O . VAL A 1 116 ? -15.151 1.718 7.287 1.00 95.75 116 VAL A O 1
ATOM 883 N N . ALA A 1 117 ? -16.975 0.691 8.082 1.00 95.50 117 ALA A N 1
ATOM 884 C CA . ALA A 1 117 ? -17.852 1.854 7.939 1.00 95.50 117 ALA A CA 1
ATOM 885 C C . ALA A 1 117 ? -17.370 3.073 8.744 1.00 95.50 117 ALA A C 1
ATOM 887 O O . ALA A 1 117 ? -17.364 4.198 8.238 1.00 95.50 117 ALA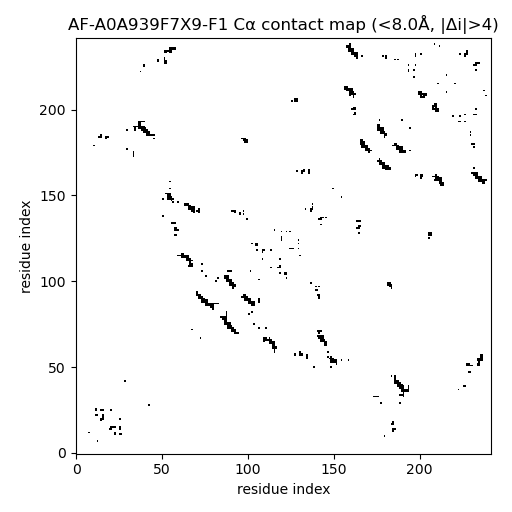 A O 1
ATOM 888 N N . GLU A 1 118 ? -16.950 2.856 9.989 1.00 95.25 118 GLU A N 1
ATOM 889 C CA . GLU A 1 118 ? -16.413 3.907 10.855 1.00 95.25 118 GLU A CA 1
ATOM 890 C C . GLU A 1 118 ? -15.066 4.416 10.348 1.00 95.25 118 GLU A C 1
ATOM 892 O O . GLU A 1 118 ? -14.850 5.627 10.320 1.00 95.25 118 GLU A O 1
ATOM 897 N N . VAL A 1 119 ? -14.198 3.517 9.875 1.00 94.31 119 VAL A N 1
ATOM 898 C CA . VAL A 1 119 ? -12.912 3.897 9.282 1.00 94.31 119 VAL A CA 1
ATOM 899 C C . VAL A 1 119 ? -13.117 4.763 8.045 1.00 94.31 119 VAL A C 1
ATOM 901 O O . VAL A 1 119 ? -12.513 5.826 7.956 1.00 94.31 119 VAL A O 1
ATOM 904 N N . ARG A 1 120 ? -14.007 4.375 7.122 1.00 93.75 120 ARG A N 1
ATOM 905 C CA . ARG A 1 120 ? -14.338 5.179 5.931 1.00 93.75 120 ARG A CA 1
ATOM 906 C C . ARG A 1 120 ? -14.822 6.576 6.312 1.00 93.75 120 ARG A C 1
ATOM 908 O O . ARG A 1 120 ? -14.362 7.560 5.738 1.00 93.75 120 ARG A O 1
ATOM 915 N N . ARG A 1 121 ? -15.694 6.669 7.321 1.00 92.38 121 ARG A N 1
ATOM 916 C CA . ARG A 1 121 ? -16.187 7.953 7.837 1.00 92.38 121 AR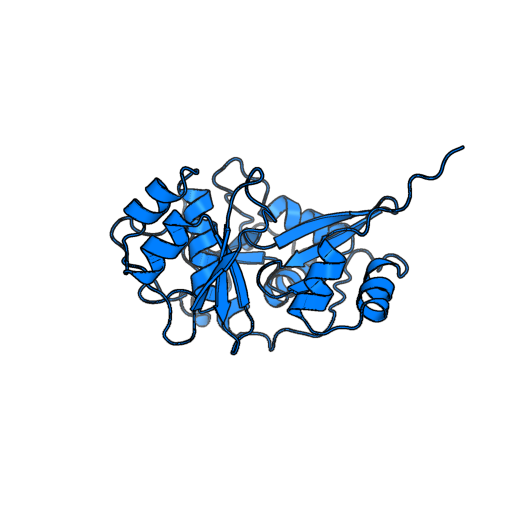G A CA 1
ATOM 917 C C . ARG A 1 121 ? -15.058 8.800 8.425 1.00 92.38 121 ARG A C 1
ATOM 919 O O . ARG A 1 121 ? -14.994 9.986 8.130 1.00 92.38 121 ARG A O 1
ATOM 926 N N . ALA A 1 122 ? -14.179 8.202 9.229 1.00 90.12 122 ALA A N 1
ATOM 927 C CA . ALA A 1 122 ? -13.049 8.896 9.847 1.00 90.12 122 ALA A CA 1
ATOM 928 C C . ALA A 1 122 ? -11.994 9.336 8.820 1.00 90.12 122 ALA A C 1
ATOM 930 O O . ALA A 1 122 ? -11.333 10.353 9.011 1.00 90.12 122 ALA A O 1
ATOM 931 N N . TRP A 1 123 ? -11.843 8.578 7.734 1.00 89.38 123 TRP A N 1
ATOM 932 C CA . TRP A 1 123 ? -10.908 8.889 6.659 1.00 89.38 123 TRP A CA 1
ATOM 933 C C . TRP A 1 123 ? -11.418 10.016 5.750 1.00 89.38 123 TRP A C 1
ATOM 935 O O . TRP A 1 123 ? -10.612 10.759 5.193 1.00 89.38 123 TRP A O 1
ATOM 945 N N . GLY A 1 124 ? -12.741 10.138 5.580 1.00 83.56 124 GLY A N 1
ATOM 946 C CA . GLY A 1 124 ? -13.366 11.193 4.774 1.00 83.56 124 GLY A CA 1
ATOM 947 C C . GLY A 1 124 ? -13.059 11.106 3.274 1.00 83.56 124 GLY A C 1
ATOM 948 O O . GLY A 1 124 ? -13.146 12.107 2.570 1.00 83.56 124 GLY A O 1
ATOM 949 N N . ARG A 1 125 ? -12.661 9.925 2.787 1.00 78.75 125 ARG A N 1
ATOM 950 C CA . ARG A 1 125 ? -12.314 9.662 1.383 1.00 78.75 125 ARG A CA 1
ATOM 951 C C . ARG A 1 125 ? -13.315 8.721 0.726 1.00 78.75 125 ARG A C 1
ATOM 953 O O . ARG A 1 125 ? -14.150 8.119 1.400 1.00 78.75 125 ARG A O 1
ATOM 960 N N . ASP A 1 126 ? -13.183 8.584 -0.591 1.00 87.38 126 ASP A N 1
ATOM 961 C CA . ASP A 1 126 ? -13.892 7.564 -1.352 1.00 87.38 126 ASP A CA 1
ATOM 962 C C . ASP A 1 126 ? -13.715 6.165 -0.727 1.00 87.38 126 ASP A C 1
ATOM 964 O O . ASP A 1 126 ? -12.626 5.784 -0.280 1.00 87.38 126 ASP A O 1
ATOM 968 N N . ALA A 1 127 ? -14.810 5.403 -0.676 1.00 88.81 127 ALA A N 1
ATOM 969 C CA . ALA A 1 127 ? -14.853 4.120 0.013 1.00 88.81 127 ALA A CA 1
ATOM 970 C C . ALA A 1 127 ? -13.926 3.076 -0.626 1.00 88.81 127 ALA A C 1
ATOM 972 O O . ALA A 1 127 ? -13.311 2.299 0.106 1.00 88.81 127 ALA A O 1
ATOM 973 N N . ALA A 1 128 ? -13.798 3.065 -1.956 1.00 86.50 128 ALA A N 1
ATOM 974 C CA . ALA A 1 128 ? -12.918 2.139 -2.656 1.00 86.50 128 ALA A CA 1
ATOM 975 C C . ALA A 1 128 ? -11.447 2.481 -2.390 1.00 86.50 128 ALA A C 1
ATOM 977 O O . ALA A 1 128 ? -10.649 1.584 -2.112 1.00 86.50 128 ALA A O 1
ATOM 978 N N . ALA A 1 129 ? -11.095 3.769 -2.362 1.00 86.62 129 ALA A N 1
ATOM 979 C CA . ALA A 1 129 ? -9.746 4.211 -2.004 1.00 86.62 129 ALA A CA 1
ATOM 980 C C . ALA A 1 129 ? -9.361 3.837 -0.557 1.00 86.62 129 ALA A C 1
ATOM 982 O O . ALA A 1 129 ? -8.226 3.424 -0.295 1.00 86.62 129 ALA A O 1
ATOM 983 N N . VAL A 1 130 ? -10.301 3.950 0.390 1.00 91.19 130 VAL A N 1
ATOM 984 C CA . VAL A 1 130 ? -10.088 3.526 1.785 1.00 91.19 130 VAL A CA 1
ATOM 985 C C . VAL A 1 130 ? -9.914 2.012 1.872 1.00 91.19 130 VAL A C 1
ATOM 987 O O . VAL A 1 130 ? -8.944 1.543 2.469 1.00 91.19 130 VAL A O 1
ATOM 990 N N . ASP A 1 131 ? -10.801 1.241 1.242 1.00 91.75 131 ASP A N 1
ATOM 991 C CA . ASP A 1 131 ? -10.708 -0.221 1.212 1.00 91.75 131 ASP A CA 1
ATOM 992 C C . ASP A 1 131 ? -9.377 -0.686 0.631 1.00 91.75 131 ASP A C 1
ATOM 994 O O . ASP A 1 131 ? -8.731 -1.572 1.192 1.00 91.75 131 ASP A O 1
ATOM 998 N N . HIS A 1 132 ? -8.924 -0.037 -0.443 1.00 89.12 132 HIS A N 1
ATOM 999 C CA . HIS A 1 132 ? -7.650 -0.329 -1.075 1.00 89.12 132 HIS A CA 1
ATOM 1000 C C . HIS A 1 132 ? -6.498 -0.238 -0.063 1.00 89.12 132 HIS A C 1
ATOM 1002 O O . HIS A 1 132 ? -5.700 -1.178 0.050 1.00 89.12 132 HIS A O 1
ATOM 1008 N N . LYS A 1 133 ? -6.447 0.853 0.710 1.00 91.62 133 LYS A N 1
ATOM 1009 C CA . LYS A 1 133 ? -5.439 1.062 1.756 1.00 91.62 133 LYS A CA 1
ATOM 1010 C C . LYS A 1 133 ? -5.556 0.038 2.882 1.00 91.62 133 LYS A C 1
ATOM 1012 O O . LYS A 1 133 ? -4.532 -0.513 3.287 1.00 91.62 133 LYS A O 1
ATOM 1017 N N . LEU A 1 134 ? -6.770 -0.253 3.355 1.00 93.56 134 LEU A N 1
ATOM 1018 C CA . LEU A 1 134 ? -7.011 -1.217 4.436 1.00 93.56 134 LEU A CA 1
ATOM 1019 C C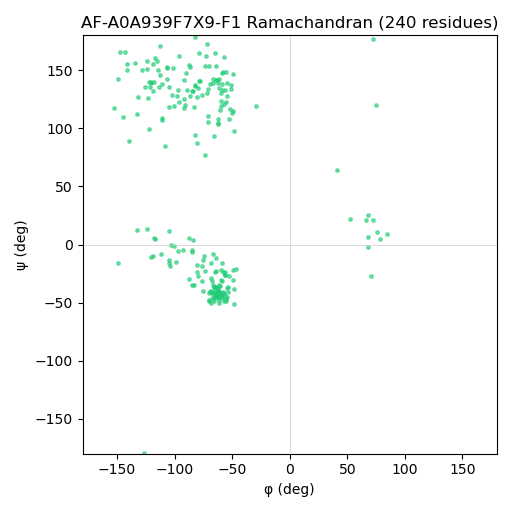 . LEU A 1 134 ? -6.606 -2.641 4.049 1.00 93.56 134 LEU A C 1
ATOM 1021 O O . LEU A 1 134 ? -5.980 -3.335 4.850 1.00 93.56 134 LEU A O 1
ATOM 1025 N N . VAL A 1 135 ? -6.892 -3.061 2.815 1.00 90.69 135 VAL A N 1
ATOM 1026 C CA . VAL A 1 135 ? -6.441 -4.352 2.275 1.00 90.69 135 VAL A CA 1
ATOM 1027 C C . VAL A 1 135 ? -4.916 -4.428 2.232 1.00 90.69 135 VAL A C 1
ATOM 1029 O O . VAL A 1 135 ? -4.354 -5.443 2.643 1.00 90.69 135 VAL A O 1
ATOM 1032 N N . GLY A 1 136 ? -4.239 -3.345 1.838 1.00 88.25 136 GLY A N 1
ATOM 1033 C CA . GLY A 1 136 ? -2.778 -3.256 1.917 1.00 88.25 136 GLY A CA 1
ATOM 1034 C C . GLY A 1 136 ? -2.267 -3.431 3.353 1.00 88.25 136 GLY A C 1
ATOM 1035 O O . GLY A 1 136 ? -1.386 -4.244 3.614 1.00 88.25 136 GLY A O 1
ATOM 1036 N N . MET A 1 137 ? -2.881 -2.762 4.334 1.00 90.62 137 MET A N 1
ATOM 1037 C CA . MET A 1 137 ? -2.484 -2.924 5.741 1.00 90.62 137 MET A CA 1
ATOM 1038 C C . MET A 1 137 ? -2.701 -4.348 6.276 1.00 90.62 137 MET A C 1
ATOM 1040 O O . MET A 1 137 ? -1.895 -4.834 7.073 1.00 90.62 137 MET A O 1
ATOM 1044 N N . MET A 1 138 ? -3.772 -5.029 5.854 1.00 90.00 138 MET A N 1
ATOM 1045 C CA . MET A 1 138 ? -4.004 -6.440 6.192 1.00 90.00 138 MET A CA 1
ATOM 1046 C C . MET A 1 138 ? -2.935 -7.344 5.570 1.00 90.00 138 MET A C 1
ATOM 1048 O O . MET A 1 138 ? -2.365 -8.175 6.277 1.00 90.00 138 MET A O 1
ATOM 1052 N N . ARG A 1 139 ? -2.587 -7.130 4.291 1.00 85.81 139 ARG A N 1
ATOM 1053 C CA . ARG A 1 139 ? -1.478 -7.824 3.606 1.00 85.81 139 ARG A CA 1
ATOM 1054 C C . ARG A 1 139 ? -0.162 -7.704 4.360 1.00 85.81 139 ARG A C 1
ATOM 1056 O O . ARG A 1 139 ? 0.570 -8.682 4.492 1.00 85.81 139 ARG A O 1
ATOM 1063 N N . TYR A 1 140 ? 0.121 -6.525 4.901 1.00 82.62 140 TYR A N 1
ATOM 1064 C CA . TYR A 1 140 ? 1.355 -6.270 5.647 1.00 82.62 140 TYR A CA 1
ATOM 1065 C C . TYR A 1 140 ? 1.283 -6.698 7.118 1.00 82.62 140 TYR A C 1
ATOM 1067 O O . TYR A 1 140 ? 2.245 -6.528 7.864 1.00 82.62 140 TYR A O 1
ATOM 1075 N N . GLY A 1 141 ? 0.176 -7.316 7.543 1.00 87.31 141 GLY A N 1
ATOM 1076 C CA . GLY A 1 141 ? 0.010 -7.842 8.897 1.00 87.31 141 GLY A CA 1
ATOM 1077 C C . GLY A 1 141 ? -0.072 -6.752 9.965 1.00 87.31 141 GLY A C 1
ATOM 1078 O O . GLY A 1 141 ? 0.282 -7.009 11.121 1.00 87.31 141 GLY A O 1
ATOM 1079 N N . LEU A 1 142 ? -0.500 -5.546 9.578 1.00 89.31 142 LEU A N 1
ATOM 1080 C CA . LEU A 1 142 ? -0.771 -4.430 10.485 1.00 89.31 142 LEU A CA 1
ATOM 1081 C C . LEU A 1 142 ? -2.175 -4.544 11.086 1.00 89.31 142 LEU A C 1
ATOM 1083 O O . LEU A 1 142 ? -2.374 -4.243 12.261 1.00 89.31 142 LEU A O 1
ATOM 1087 N N . LEU A 1 143 ? -3.129 -5.052 10.303 1.00 93.00 143 LEU A N 1
ATOM 1088 C CA . LEU A 1 143 ? -4.520 -5.261 10.705 1.00 93.00 143 LEU A CA 1
ATOM 1089 C C . LEU A 1 143 ? -4.874 -6.750 10.736 1.00 93.00 143 LEU A C 1
ATOM 1091 O O . LEU A 1 143 ? -4.321 -7.537 9.970 1.00 93.00 143 LEU A O 1
ATOM 1095 N N . CYS A 1 144 ? -5.799 -7.125 11.613 1.00 90.19 144 CYS A N 1
ATOM 1096 C CA . CYS A 1 144 ? -6.354 -8.474 11.715 1.00 90.19 144 CYS A CA 1
ATOM 1097 C C . CYS A 1 144 ? -7.892 -8.458 11.655 1.00 90.19 144 CYS A C 1
ATOM 1099 O O . CYS A 1 144 ? -8.506 -7.401 11.505 1.00 90.19 144 CYS A O 1
ATOM 1101 N N . CYS A 1 145 ? -8.501 -9.647 11.751 1.00 84.38 145 CYS A N 1
ATOM 1102 C CA . CYS A 1 145 ? -9.956 -9.880 11.786 1.00 84.38 145 CYS A CA 1
ATOM 1103 C C . CYS A 1 145 ? -10.727 -9.570 10.488 1.00 84.38 145 CYS A C 1
ATOM 1105 O O . CYS A 1 145 ? -11.926 -9.829 10.417 1.00 84.38 145 CYS A O 1
ATOM 1107 N N . GLY A 1 146 ? -10.047 -9.073 9.454 1.00 80.38 146 GLY A N 1
ATOM 1108 C CA . GLY A 1 146 ? -10.600 -8.934 8.112 1.00 80.38 146 GLY A CA 1
ATOM 1109 C C . GLY A 1 146 ? -10.545 -10.224 7.281 1.00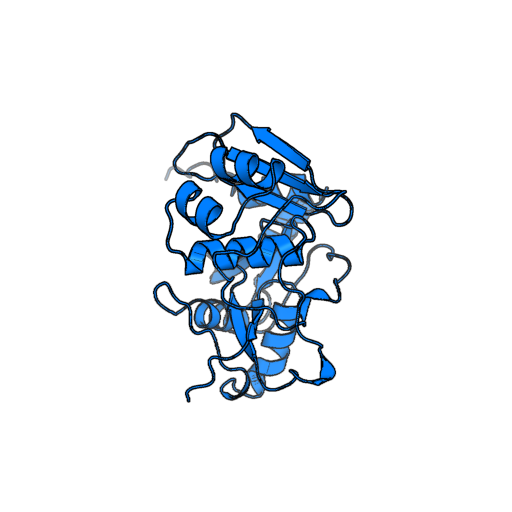 80.38 146 GLY A C 1
ATOM 1110 O O . GLY A 1 146 ? -10.054 -11.257 7.746 1.00 80.38 146 GLY A O 1
ATOM 1111 N N . PRO A 1 147 ? -11.057 -10.180 6.039 1.00 79.25 147 PRO A N 1
ATOM 1112 C CA . PRO A 1 147 ? -11.054 -11.325 5.137 1.00 79.25 147 PRO A CA 1
ATOM 1113 C C . PRO A 1 147 ? -9.627 -11.789 4.817 1.00 79.25 147 PRO A C 1
ATOM 1115 O O . PRO A 1 147 ? -8.748 -10.985 4.507 1.00 79.25 147 PRO A O 1
ATOM 1118 N N . ALA A 1 148 ? -9.418 -13.105 4.869 1.00 77.88 148 ALA A N 1
ATOM 1119 C CA . ALA A 1 148 ? -8.180 -13.736 4.433 1.00 77.88 148 ALA A CA 1
ATOM 1120 C C . ALA A 1 148 ? -8.082 -13.750 2.893 1.00 77.88 148 ALA A C 1
ATOM 1122 O O . ALA A 1 148 ? -9.118 -13.759 2.217 1.00 77.88 148 ALA A O 1
ATOM 1123 N N . PRO A 1 149 ? -6.863 -13.784 2.325 1.00 78.62 149 PRO A N 1
ATOM 1124 C CA . PRO A 1 149 ? -6.689 -13.986 0.892 1.00 78.62 149 PRO A CA 1
ATOM 1125 C C . PRO A 1 149 ? -7.335 -15.300 0.428 1.00 78.62 149 PRO A C 1
ATOM 1127 O O . PRO A 1 149 ? -7.348 -16.291 1.162 1.00 78.62 149 PRO A O 1
ATOM 1130 N N . ARG A 1 150 ? -7.832 -15.341 -0.814 1.00 72.69 150 ARG A N 1
ATOM 1131 C CA . ARG A 1 150 ? -8.293 -16.594 -1.430 1.00 72.69 150 ARG A CA 1
ATOM 1132 C C . ARG A 1 150 ? -7.117 -17.428 -1.937 1.00 72.69 150 ARG A C 1
ATOM 1134 O O . ARG A 1 150 ? -6.169 -16.910 -2.522 1.00 72.69 150 ARG A O 1
ATOM 1141 N N . ASP A 1 151 ? -7.254 -18.736 -1.740 1.00 57.31 151 ASP A N 1
ATOM 1142 C CA . ASP A 1 151 ? -6.222 -19.754 -1.929 1.00 57.31 151 ASP A CA 1
ATOM 1143 C C . ASP A 1 151 ? -5.666 -19.829 -3.370 1.00 57.31 151 ASP A C 1
ATOM 1145 O O . ASP A 1 151 ? -6.411 -19.961 -4.350 1.00 57.31 151 ASP A O 1
ATOM 1149 N N . ARG A 1 152 ? -4.330 -19.824 -3.489 1.00 54.28 152 ARG A N 1
ATOM 1150 C CA . ARG A 1 152 ? -3.538 -19.686 -4.732 1.00 54.28 152 ARG A CA 1
ATOM 1151 C C . ARG A 1 152 ? -3.845 -20.720 -5.824 1.00 54.28 152 ARG A C 1
ATOM 1153 O O . ARG A 1 152 ? -3.630 -20.454 -7.005 1.00 54.28 152 ARG A O 1
ATOM 1160 N N . ARG A 1 153 ? -4.337 -21.913 -5.459 1.00 50.06 153 ARG A N 1
ATOM 1161 C CA . ARG A 1 153 ? -4.620 -23.015 -6.407 1.00 50.06 153 ARG A CA 1
ATOM 1162 C C . ARG A 1 153 ? -5.898 -22.823 -7.229 1.00 50.06 153 ARG A C 1
ATOM 1164 O O . ARG A 1 153 ? -6.041 -23.485 -8.250 1.00 50.06 153 ARG A O 1
ATOM 1171 N N . ARG A 1 154 ? -6.818 -21.945 -6.813 1.00 46.75 154 ARG A N 1
ATOM 1172 C CA . ARG A 1 154 ? -8.080 -21.683 -7.538 1.00 46.75 154 ARG A CA 1
ATOM 1173 C C . ARG A 1 154 ? -8.047 -20.434 -8.421 1.00 46.75 154 ARG A C 1
ATOM 1175 O O . ARG A 1 154 ? -8.936 -20.272 -9.248 1.00 46.75 154 ARG A O 1
ATOM 1182 N N . THR A 1 155 ? -7.063 -19.557 -8.248 1.00 50.00 155 THR A N 1
ATOM 1183 C CA . THR A 1 155 ? -7.098 -18.178 -8.768 1.00 50.00 155 THR A CA 1
ATOM 1184 C C . THR A 1 155 ? -6.002 -17.843 -9.777 1.00 50.00 155 THR A C 1
ATOM 1186 O O . THR A 1 155 ? -5.930 -16.694 -10.210 1.00 50.00 155 THR A O 1
ATOM 1189 N N . ALA A 1 156 ? -5.187 -18.823 -10.194 1.00 51.41 156 ALA A N 1
ATOM 1190 C CA . ALA A 1 156 ? -4.065 -18.619 -11.119 1.00 51.41 156 ALA A CA 1
ATOM 1191 C C . ALA A 1 156 ? -4.444 -17.822 -12.389 1.00 51.41 156 ALA A C 1
ATOM 1193 O O . ALA A 1 156 ? -3.635 -17.016 -12.844 1.00 51.41 156 ALA A O 1
ATOM 1194 N N . ASP A 1 157 ? -5.698 -17.946 -12.848 1.00 53.06 157 ASP A N 1
ATOM 1195 C CA . ASP A 1 157 ? -6.190 -17.368 -14.106 1.00 53.06 157 ASP A CA 1
ATOM 1196 C C . ASP A 1 157 ? -7.414 -16.434 -13.968 1.00 53.06 157 ASP A C 1
ATOM 1198 O O . ASP A 1 157 ? -8.077 -16.163 -14.967 1.00 53.06 157 ASP A O 1
ATOM 1202 N N . ALA A 1 158 ? -7.811 -15.979 -12.769 1.00 55.62 158 ALA A N 1
ATOM 1203 C CA . ALA A 1 158 ? -9.132 -15.333 -12.577 1.00 55.62 158 ALA A CA 1
ATOM 1204 C C . ALA A 1 158 ? -9.141 -14.004 -11.795 1.00 55.62 158 ALA A C 1
ATOM 1206 O O . ALA A 1 158 ? -10.207 -13.545 -11.382 1.00 55.62 158 ALA A O 1
ATOM 1207 N N . GLY A 1 159 ? -7.978 -13.396 -11.563 1.00 74.75 159 GLY A N 1
ATOM 1208 C CA . GLY A 1 159 ? -7.871 -12.123 -10.844 1.00 74.75 159 GLY A CA 1
ATOM 1209 C C . GLY A 1 159 ? -7.540 -10.944 -11.754 1.00 74.75 159 GLY A C 1
ATOM 1210 O O . GLY A 1 159 ? -6.861 -11.120 -12.766 1.00 74.75 159 GLY A O 1
ATOM 1211 N N . SER A 1 160 ? -7.957 -9.745 -11.352 1.00 86.88 160 SER A N 1
ATOM 1212 C CA . SER A 1 160 ? -7.450 -8.492 -11.921 1.00 86.88 160 SER A CA 1
ATOM 1213 C C . SER A 1 160 ? -6.174 -8.059 -11.192 1.00 86.88 160 SER A C 1
ATOM 1215 O O . SER A 1 160 ? -5.975 -8.380 -10.018 1.00 86.88 160 SER A O 1
ATOM 1217 N N . LEU A 1 161 ? -5.305 -7.319 -11.874 1.00 88.12 161 LEU A N 1
ATOM 1218 C CA . LEU A 1 161 ? -4.148 -6.642 -11.292 1.00 88.12 161 LEU A CA 1
ATOM 1219 C C . LEU A 1 161 ? -4.498 -5.185 -11.033 1.00 88.12 161 LEU A C 1
ATOM 1221 O O . LEU A 1 161 ? -4.932 -4.489 -11.946 1.00 88.12 161 LEU A O 1
ATOM 1225 N N . VAL A 1 162 ? -4.270 -4.720 -9.814 1.00 89.56 162 VAL A N 1
ATOM 1226 C CA . VAL A 1 162 ? -4.362 -3.298 -9.461 1.00 89.56 162 VAL A CA 1
ATOM 1227 C C . VAL A 1 162 ? -3.009 -2.805 -8.970 1.00 89.56 162 VAL A C 1
ATOM 1229 O O . VAL A 1 162 ? -2.206 -3.601 -8.474 1.00 89.56 162 VAL A O 1
ATOM 1232 N N . GLN A 1 163 ? -2.755 -1.501 -9.082 1.00 90.62 163 GLN A N 1
ATOM 1233 C CA . GLN A 1 163 ? -1.663 -0.867 -8.333 1.00 90.62 163 GLN A CA 1
ATOM 1234 C C . GLN A 1 163 ? -1.825 -1.140 -6.842 1.00 90.62 163 GLN A C 1
ATOM 1236 O O . GLN A 1 163 ? -2.949 -1.257 -6.372 1.00 90.62 163 GLN A O 1
ATOM 1241 N N . GLU A 1 164 ? -0.734 -1.235 -6.090 1.00 88.06 164 GLU A N 1
ATOM 1242 C CA . GLU A 1 164 ? -0.821 -1.256 -4.631 1.00 88.06 164 GLU A CA 1
ATOM 1243 C C . GLU A 1 164 ? -0.899 0.177 -4.070 1.00 88.06 164 GLU A C 1
ATOM 1245 O O . GLU A 1 164 ? -0.104 1.038 -4.433 1.00 88.06 164 GLU A O 1
ATOM 1250 N N . ALA A 1 165 ? -1.839 0.437 -3.152 1.00 86.19 165 ALA A N 1
ATOM 1251 C CA . ALA A 1 165 ? -2.154 1.780 -2.630 1.00 86.19 165 ALA A CA 1
ATOM 1252 C C . ALA A 1 165 ? -1.031 2.462 -1.841 1.00 86.19 165 ALA A C 1
ATOM 1254 O O . ALA A 1 165 ? -1.165 3.635 -1.471 1.00 86.19 165 ALA A O 1
ATOM 1255 N N . TRP A 1 166 ? 0.011 1.711 -1.504 1.00 84.38 166 TRP A N 1
ATOM 1256 C CA . TRP A 1 166 ? 1.189 2.201 -0.799 1.00 84.38 166 TRP A CA 1
ATOM 1257 C C . TRP A 1 166 ? 2.395 2.361 -1.726 1.00 84.38 166 TRP A C 1
ATOM 1259 O O . TRP A 1 166 ? 3.505 2.559 -1.238 1.00 84.38 166 TRP A O 1
ATOM 1269 N N . VAL A 1 167 ? 2.189 2.277 -3.040 1.00 84.00 167 VAL A N 1
ATOM 1270 C CA . VAL A 1 167 ? 3.220 2.507 -4.049 1.00 84.00 167 VAL A CA 1
ATOM 1271 C C . VAL A 1 167 ? 3.046 3.891 -4.650 1.00 84.00 167 VAL A C 1
ATOM 1273 O O . VAL A 1 167 ? 1.968 4.242 -5.122 1.00 84.00 167 VAL A O 1
ATOM 1276 N N . GLU A 1 168 ? 4.128 4.655 -4.660 1.00 83.25 168 GLU A N 1
ATOM 1277 C CA . GLU A 1 168 ? 4.218 5.948 -5.329 1.00 83.25 168 GLU A CA 1
ATOM 1278 C C . GLU A 1 168 ? 5.189 5.848 -6.507 1.00 83.25 168 GLU A C 1
ATOM 1280 O O . GLU A 1 168 ? 6.172 5.108 -6.451 1.00 83.25 168 GLU A O 1
ATOM 1285 N N . ALA A 1 169 ? 4.909 6.583 -7.580 1.00 83.75 169 ALA A N 1
ATOM 1286 C CA . ALA A 1 169 ? 5.819 6.712 -8.707 1.00 83.75 169 ALA A CA 1
ATOM 1287 C C . ALA A 1 169 ? 6.636 7.996 -8.582 1.00 83.75 169 ALA A C 1
ATOM 1289 O O . ALA A 1 169 ? 6.082 9.072 -8.357 1.00 83.75 169 ALA A O 1
ATOM 1290 N N . VAL A 1 170 ? 7.943 7.874 -8.785 1.00 74.12 170 VAL A N 1
ATOM 1291 C CA . VAL A 1 170 ? 8.863 8.995 -8.953 1.00 74.12 170 VAL A CA 1
ATOM 1292 C C . VAL A 1 170 ? 9.335 8.982 -10.403 1.00 74.12 170 VAL A C 1
ATOM 1294 O O . VAL A 1 170 ? 10.086 8.093 -10.816 1.00 74.12 170 VAL A O 1
ATOM 1297 N N . GLU A 1 171 ? 8.858 9.955 -11.176 1.00 71.06 171 GLU A N 1
ATOM 1298 C CA . GLU A 1 171 ? 9.297 10.192 -12.552 1.00 71.06 171 GLU A CA 1
ATOM 1299 C C . GLU A 1 171 ? 10.560 11.057 -12.539 1.00 71.06 171 GLU A C 1
ATOM 1301 O O . GLU A 1 171 ? 10.627 12.069 -11.836 1.00 71.06 171 GLU A O 1
ATOM 1306 N N . ARG A 1 172 ? 11.581 10.656 -13.300 1.00 65.62 172 ARG A N 1
ATOM 1307 C CA . ARG A 1 172 ? 12.860 11.373 -13.370 1.00 65.62 172 ARG A CA 1
ATOM 1308 C C . ARG A 1 172 ? 13.000 12.109 -14.697 1.00 65.62 172 ARG A C 1
ATOM 1310 O O . ARG A 1 172 ? 12.487 11.677 -15.725 1.00 65.62 172 ARG A O 1
ATOM 1317 N N . GLU A 1 173 ? 13.759 13.203 -14.679 1.00 62.19 173 GLU A N 1
ATOM 1318 C CA . GLU A 1 173 ? 14.020 14.039 -15.863 1.00 62.19 173 GLU A CA 1
ATOM 1319 C C . GLU A 1 173 ? 14.717 13.275 -17.009 1.00 62.19 173 GLU A C 1
ATOM 1321 O O . GLU A 1 173 ? 14.617 13.678 -18.164 1.00 62.19 173 GLU A O 1
ATOM 1326 N N . ASP A 1 174 ? 15.396 12.160 -16.706 1.00 63.41 174 ASP A N 1
ATOM 1327 C CA . ASP A 1 174 ? 16.074 11.285 -17.674 1.00 63.41 174 ASP A CA 1
ATOM 1328 C C . ASP A 1 174 ? 15.170 10.188 -18.272 1.00 63.41 174 ASP A C 1
ATOM 1330 O O . ASP A 1 174 ? 15.653 9.328 -19.010 1.00 63.41 174 ASP A O 1
ATOM 1334 N N . GLY A 1 175 ? 13.869 10.201 -17.959 1.00 64.62 175 GLY A N 1
ATOM 1335 C CA . GLY A 1 175 ? 12.896 9.207 -18.422 1.00 64.62 175 GLY A CA 1
ATOM 1336 C C . GLY A 1 175 ? 12.941 7.878 -17.661 1.00 64.62 175 GLY A C 1
ATOM 1337 O O . GLY A 1 175 ? 12.231 6.943 -18.023 1.00 64.62 175 GLY A O 1
ATOM 1338 N N . GLY A 1 176 ? 13.766 7.763 -16.614 1.00 69.75 176 GLY A N 1
ATOM 1339 C CA . GLY A 1 176 ? 13.752 6.613 -15.715 1.00 69.75 176 GLY A CA 1
ATOM 1340 C C . GLY A 1 176 ? 12.603 6.682 -14.708 1.00 69.75 176 GLY A C 1
ATOM 1341 O O . GLY A 1 176 ? 12.334 7.736 -14.133 1.00 69.75 176 GLY A O 1
ATOM 1342 N N . HIS A 1 177 ? 11.986 5.533 -14.425 1.00 79.31 177 HIS A N 1
ATOM 1343 C CA . HIS A 1 177 ? 10.866 5.433 -13.486 1.00 79.31 177 HIS A CA 1
ATOM 1344 C C . HIS A 1 177 ? 11.260 4.631 -12.246 1.00 79.31 177 HIS A C 1
ATOM 1346 O O . HIS A 1 177 ? 11.889 3.570 -12.351 1.00 79.31 177 HIS A O 1
ATOM 1352 N N . VAL A 1 178 ? 10.891 5.126 -11.064 1.00 80.00 178 VAL A N 1
ATOM 1353 C CA . VAL A 1 178 ? 11.068 4.411 -9.793 1.00 80.00 178 VAL A CA 1
ATOM 1354 C C . VAL A 1 178 ? 9.719 4.267 -9.101 1.00 80.00 178 VAL A C 1
ATOM 1356 O O . VAL A 1 178 ? 9.027 5.250 -8.856 1.00 80.00 178 VAL A O 1
ATOM 1359 N N . LEU A 1 179 ? 9.366 3.033 -8.758 1.00 82.19 179 LEU A N 1
ATOM 1360 C CA . LEU A 1 179 ? 8.224 2.706 -7.918 1.00 82.19 179 LEU A CA 1
ATOM 1361 C C . LEU A 1 179 ? 8.695 2.527 -6.474 1.00 82.19 179 LEU A C 1
ATOM 1363 O O . LEU A 1 179 ? 9.570 1.709 -6.182 1.00 82.19 179 LEU A O 1
ATOM 1367 N N . ALA A 1 180 ? 8.115 3.312 -5.578 1.00 77.94 180 ALA A N 1
ATOM 1368 C CA . ALA A 1 180 ? 8.453 3.396 -4.170 1.00 77.94 180 ALA A CA 1
ATOM 1369 C C . ALA A 1 180 ? 7.321 2.808 -3.329 1.00 77.94 180 ALA A C 1
ATOM 1371 O O . ALA A 1 180 ? 6.267 3.420 -3.171 1.00 77.94 180 ALA A O 1
ATOM 1372 N N . HIS A 1 181 ? 7.531 1.631 -2.750 1.00 80.00 181 HIS A N 1
ATOM 1373 C CA . HIS A 1 181 ? 6.597 1.031 -1.809 1.00 80.00 181 HIS A CA 1
ATOM 1374 C C . HIS A 1 181 ? 6.780 1.651 -0.418 1.00 80.00 181 HIS A C 1
ATOM 1376 O O . HIS A 1 181 ? 7.509 1.144 0.440 1.00 80.00 181 HIS A O 1
ATOM 1382 N N . THR A 1 182 ? 6.082 2.757 -0.191 1.00 76.50 182 THR A N 1
ATOM 1383 C CA . THR A 1 182 ? 6.165 3.600 1.011 1.00 76.50 182 THR A CA 1
ATOM 1384 C C . THR A 1 182 ? 5.907 2.849 2.312 1.00 76.50 182 THR A C 1
ATOM 1386 O O . THR A 1 182 ? 6.433 3.249 3.347 1.00 76.50 182 THR A O 1
ATOM 1389 N N . ALA A 1 183 ? 5.146 1.749 2.275 1.00 77.12 183 ALA A N 1
ATOM 1390 C CA . ALA A 1 183 ? 4.825 0.994 3.479 1.00 77.12 183 ALA A CA 1
ATOM 1391 C C . ALA A 1 183 ? 5.932 0.035 3.936 1.00 77.12 183 ALA A C 1
ATOM 1393 O O . ALA A 1 183 ? 5.975 -0.341 5.102 1.00 77.12 183 ALA A O 1
ATOM 1394 N N . THR A 1 184 ? 6.816 -0.390 3.038 1.00 74.44 184 THR A N 1
ATOM 1395 C CA . THR A 1 184 ? 7.880 -1.367 3.356 1.00 74.44 184 THR A CA 1
ATOM 1396 C C . THR A 1 184 ? 9.274 -0.810 3.106 1.00 74.44 184 THR A C 1
ATOM 1398 O O . THR A 1 184 ? 10.251 -1.437 3.496 1.00 74.44 184 THR A O 1
ATOM 1401 N N . GLY A 1 185 ? 9.377 0.348 2.449 1.00 69.06 185 GLY A N 1
ATOM 1402 C CA . GLY A 1 185 ? 10.642 0.890 1.976 1.00 69.06 185 GLY A CA 1
ATOM 1403 C C . GLY A 1 185 ? 11.217 0.128 0.786 1.00 69.06 185 GLY A C 1
ATOM 1404 O O . GLY A 1 185 ? 12.417 0.215 0.556 1.00 69.06 185 GLY A O 1
ATOM 1405 N N . ASN A 1 186 ? 10.403 -0.619 0.030 1.00 73.00 186 ASN A N 1
ATOM 1406 C CA . ASN A 1 186 ? 10.898 -1.319 -1.160 1.00 73.00 186 ASN A CA 1
ATOM 1407 C C . ASN A 1 186 ? 10.930 -0.358 -2.332 1.00 73.00 186 ASN A C 1
ATOM 1409 O O . ASN A 1 186 ? 9.960 0.354 -2.578 1.00 73.00 186 ASN A O 1
ATOM 1413 N N . PHE A 1 187 ? 12.006 -0.409 -3.101 1.00 73.06 187 PHE A N 1
ATOM 1414 C CA . PHE A 1 187 ? 12.148 0.392 -4.302 1.00 73.06 187 PHE A CA 1
ATOM 1415 C C . PHE A 1 187 ? 12.330 -0.509 -5.492 1.00 73.06 187 PHE A C 1
ATOM 1417 O O . PHE A 1 187 ? 13.035 -1.521 -5.438 1.00 73.06 187 PHE A O 1
ATOM 1424 N N . LEU A 1 188 ? 11.685 -0.105 -6.572 1.00 75.44 188 LEU A N 1
ATOM 1425 C CA . LEU A 1 188 ? 11.813 -0.772 -7.831 1.00 75.44 188 LEU A CA 1
ATOM 1426 C C . LEU A 1 188 ? 12.059 0.230 -8.932 1.00 75.44 188 LEU A C 1
ATOM 1428 O O . LEU A 1 188 ? 11.175 0.988 -9.317 1.00 75.44 188 LEU A O 1
ATOM 1432 N N . ARG A 1 189 ? 13.263 0.177 -9.491 1.00 76.44 189 ARG A N 1
ATOM 1433 C CA . ARG A 1 189 ? 13.513 0.846 -10.755 1.00 76.44 189 ARG A CA 1
ATOM 1434 C C . ARG A 1 189 ? 12.908 0.028 -11.882 1.00 76.44 189 ARG A C 1
ATOM 1436 O O . ARG A 1 189 ? 13.180 -1.171 -11.973 1.00 76.44 189 ARG A O 1
ATOM 1443 N N . THR A 1 190 ? 12.123 0.688 -12.718 1.00 78.00 190 THR A N 1
ATOM 1444 C CA . THR A 1 190 ? 11.373 0.077 -13.813 1.00 78.00 190 THR A CA 1
ATOM 1445 C C . THR A 1 190 ? 11.747 0.716 -15.142 1.00 78.00 190 THR A C 1
ATOM 1447 O O . THR A 1 190 ? 11.882 1.937 -15.225 1.00 78.00 190 THR A O 1
ATOM 1450 N N . GLY A 1 191 ? 11.866 -0.098 -16.190 1.00 80.88 191 GLY A N 1
ATOM 1451 C CA . GLY A 1 191 ? 11.830 0.401 -17.565 1.00 80.88 191 GLY A CA 1
ATOM 1452 C C . GLY A 1 191 ? 10.418 0.841 -17.987 1.00 80.88 191 GLY A C 1
ATOM 1453 O O . GLY A 1 191 ? 9.440 0.615 -17.267 1.00 80.88 191 GLY A O 1
ATOM 1454 N N . GLU A 1 192 ? 10.309 1.461 -19.166 1.00 82.81 192 GLU A N 1
ATOM 1455 C CA . GLU A 1 192 ? 9.058 2.037 -19.692 1.00 82.81 192 GLU A CA 1
ATOM 1456 C C . GLU A 1 192 ? 7.908 1.014 -19.720 1.00 82.81 192 GLU A C 1
ATOM 1458 O O . GLU A 1 192 ? 6.810 1.308 -19.253 1.00 82.81 192 GLU A O 1
ATOM 1463 N N . ALA A 1 193 ? 8.146 -0.217 -20.191 1.00 83.44 193 ALA A N 1
ATOM 1464 C CA . ALA A 1 193 ? 7.093 -1.230 -20.309 1.00 83.44 193 ALA A CA 1
ATOM 1465 C C . ALA A 1 193 ? 6.514 -1.640 -18.943 1.00 83.44 193 ALA A C 1
ATOM 1467 O O . ALA A 1 193 ? 5.296 -1.741 -18.780 1.00 83.44 193 ALA A O 1
ATOM 1468 N N . ALA A 1 194 ? 7.379 -1.838 -17.943 1.00 86.12 194 ALA A N 1
ATOM 1469 C CA . ALA A 1 194 ? 6.962 -2.160 -16.580 1.00 86.12 194 ALA A CA 1
ATOM 1470 C C . ALA A 1 194 ? 6.214 -0.990 -15.923 1.00 86.12 194 ALA A C 1
ATOM 1472 O O . ALA A 1 194 ? 5.197 -1.201 -15.259 1.00 86.12 194 ALA A O 1
ATOM 1473 N N . PHE A 1 195 ? 6.672 0.242 -16.152 1.00 87.62 195 PHE A N 1
ATOM 1474 C CA . PHE A 1 195 ? 6.009 1.434 -15.636 1.00 87.62 195 PHE A CA 1
ATOM 1475 C C . PHE A 1 195 ? 4.625 1.643 -16.258 1.00 87.62 195 PHE A C 1
ATOM 1477 O O . PHE A 1 195 ? 3.650 1.844 -15.537 1.00 87.62 195 PHE A O 1
ATOM 1484 N N . ARG A 1 196 ? 4.498 1.506 -17.582 1.00 87.44 196 ARG A N 1
ATOM 1485 C CA . ARG A 1 196 ? 3.210 1.599 -18.290 1.00 87.44 196 ARG A CA 1
ATOM 1486 C C . ARG A 1 196 ? 2.231 0.525 -17.851 1.00 87.44 196 ARG A C 1
ATOM 1488 O O . ARG A 1 196 ? 1.053 0.817 -17.673 1.00 87.44 196 ARG A O 1
ATOM 1495 N N . LEU A 1 197 ? 2.712 -0.698 -17.635 1.00 88.75 197 LEU A N 1
ATOM 1496 C CA . LEU A 1 197 ? 1.896 -1.773 -17.082 1.00 88.75 197 LEU A CA 1
ATOM 1497 C C . LEU A 1 197 ? 1.384 -1.420 -15.677 1.00 88.75 197 LEU A C 1
ATOM 1499 O O . LEU A 1 197 ? 0.203 -1.613 -15.386 1.00 88.75 197 LEU A O 1
ATOM 1503 N N . TRP A 1 198 ? 2.247 -0.866 -14.821 1.00 89.56 198 TRP A N 1
ATOM 1504 C CA . TRP A 1 198 ? 1.845 -0.382 -13.502 1.00 89.56 198 TRP A CA 1
ATOM 1505 C C . TRP A 1 198 ? 0.830 0.765 -13.598 1.00 89.56 198 TRP A C 1
ATOM 1507 O O . TRP A 1 198 ? -0.195 0.713 -12.924 1.00 89.56 198 TRP A O 1
ATOM 1517 N N . GLN A 1 199 ? 1.042 1.759 -14.468 1.00 89.19 199 GLN A N 1
ATOM 1518 C CA . GLN A 1 199 ? 0.090 2.852 -14.714 1.00 89.19 199 GLN A CA 1
ATOM 1519 C C . GLN A 1 199 ? -1.265 2.334 -15.208 1.00 89.19 199 GLN A C 1
ATOM 1521 O O . GLN A 1 199 ? -2.303 2.748 -14.699 1.00 89.19 199 GLN A O 1
ATOM 1526 N N . TRP A 1 200 ? -1.271 1.386 -16.148 1.00 87.62 200 TRP A N 1
ATOM 1527 C CA . TRP A 1 200 ? -2.498 0.783 -16.668 1.00 87.62 200 TRP A CA 1
ATOM 1528 C C . TRP A 1 200 ? -3.288 0.056 -15.569 1.00 87.62 200 TRP A C 1
ATOM 1530 O O . TRP A 1 200 ? -4.511 0.152 -15.528 1.00 87.62 200 TRP A O 1
ATOM 1540 N N . ALA A 1 201 ? -2.608 -0.570 -14.604 1.00 87.62 201 ALA A N 1
ATOM 1541 C CA . ALA A 1 201 ? -3.255 -1.182 -13.442 1.00 87.62 201 ALA A CA 1
ATOM 1542 C C . ALA A 1 201 ? -3.893 -0.165 -12.475 1.00 87.62 201 ALA A C 1
ATOM 1544 O O . ALA A 1 201 ? -4.691 -0.561 -11.623 1.00 87.62 201 ALA A O 1
ATOM 1545 N N . GLY A 1 202 ? -3.536 1.119 -12.576 1.00 80.75 202 GLY A N 1
ATOM 1546 C CA . GLY A 1 202 ? -4.100 2.220 -11.785 1.00 80.75 202 GLY A CA 1
ATOM 1547 C C . GLY A 1 202 ? -5.071 3.110 -12.553 1.00 80.75 202 GLY A C 1
ATOM 1548 O O . GLY A 1 202 ? -5.829 3.853 -11.933 1.00 80.75 202 GLY A O 1
ATOM 1549 N N . ALA A 1 203 ? -5.074 3.031 -13.885 1.00 66.06 203 ALA A N 1
ATOM 1550 C CA . ALA A 1 203 ? -5.938 3.802 -14.768 1.00 66.06 203 ALA A CA 1
ATOM 1551 C C . ALA A 1 203 ? -7.382 3.272 -14.722 1.00 66.06 203 ALA A C 1
ATOM 1553 O O . ALA A 1 203 ? -7.850 2.571 -15.615 1.00 66.06 203 ALA A O 1
ATOM 1554 N N . GLY A 1 204 ? -8.092 3.608 -13.650 1.00 53.81 204 GLY A N 1
ATOM 1555 C CA . GLY A 1 204 ? -9.545 3.557 -13.582 1.00 53.81 204 GLY A CA 1
ATOM 1556 C C . GLY A 1 204 ? -10.018 4.581 -12.563 1.00 53.81 204 GLY A C 1
ATOM 1557 O O . GLY A 1 204 ? -9.664 4.493 -11.388 1.00 53.81 204 GLY A O 1
ATOM 1558 N N . ASP A 1 205 ? -10.782 5.565 -13.029 1.00 40.91 205 ASP A N 1
ATOM 1559 C CA . ASP A 1 205 ? -11.279 6.688 -12.236 1.00 40.91 205 ASP A CA 1
ATOM 1560 C C . ASP A 1 205 ? -11.995 6.200 -10.969 1.00 40.91 205 ASP A C 1
ATOM 1562 O O . ASP A 1 205 ? -13.083 5.632 -11.033 1.00 40.91 205 ASP A O 1
ATOM 1566 N N . GLY A 1 206 ? -11.366 6.392 -9.808 1.00 44.41 206 GLY A N 1
ATOM 1567 C CA . GLY A 1 206 ? -11.955 6.170 -8.479 1.00 44.41 206 GLY A CA 1
ATOM 1568 C C . GLY A 1 206 ? -12.218 4.713 -8.073 1.00 44.41 206 GLY A C 1
ATOM 1569 O O . GLY A 1 206 ? -12.154 4.412 -6.886 1.00 44.41 206 GLY A O 1
ATOM 1570 N N . ASP A 1 207 ? -12.441 3.804 -9.025 1.00 49.41 207 ASP A N 1
ATOM 1571 C CA . ASP A 1 207 ? -12.759 2.387 -8.785 1.00 49.41 207 ASP A CA 1
ATOM 1572 C C . ASP A 1 207 ? -11.720 1.411 -9.372 1.00 49.41 207 ASP A C 1
ATOM 1574 O O . ASP A 1 207 ? -11.747 0.220 -9.042 1.00 49.41 207 ASP A O 1
ATOM 1578 N N . GLY A 1 208 ? -10.775 1.909 -10.186 1.00 54.56 208 GLY A N 1
ATOM 1579 C CA . GLY A 1 208 ? -9.593 1.192 -10.669 1.00 54.56 208 GLY A CA 1
ATOM 1580 C C . GLY A 1 208 ? -9.864 -0.253 -11.073 1.00 54.56 208 GLY A C 1
ATOM 1581 O O . GLY A 1 208 ? -9.332 -1.142 -10.412 1.00 54.56 208 GLY A O 1
ATOM 1582 N N . ASP A 1 209 ? -10.684 -0.520 -12.099 1.00 63.72 209 ASP A N 1
ATOM 1583 C CA . ASP A 1 209 ? -11.086 -1.881 -12.536 1.00 63.72 209 ASP A CA 1
ATOM 1584 C C . ASP A 1 209 ? -9.913 -2.874 -12.653 1.00 63.72 209 ASP A C 1
ATOM 1586 O O . ASP A 1 209 ? -10.082 -4.092 -12.504 1.00 63.72 209 ASP A O 1
ATOM 1590 N N . GLY A 1 210 ? -8.698 -2.342 -12.778 1.00 77.81 210 GLY A N 1
ATOM 1591 C CA . GLY A 1 210 ? -7.471 -3.099 -12.849 1.00 77.81 210 GLY A CA 1
ATOM 1592 C C . GLY A 1 210 ? -7.374 -3.790 -14.196 1.00 77.81 210 GLY A C 1
ATOM 1593 O O . GLY A 1 210 ? -8.277 -3.739 -15.029 1.00 77.81 210 GLY A O 1
ATOM 1594 N N . ILE A 1 211 ? -6.260 -4.461 -14.418 1.00 85.94 211 ILE A N 1
ATOM 1595 C CA . ILE A 1 211 ? -6.041 -5.207 -15.649 1.00 85.94 211 ILE A CA 1
ATOM 1596 C C . ILE A 1 211 ? -6.509 -6.632 -15.412 1.00 85.94 211 ILE A C 1
ATOM 1598 O O . ILE A 1 211 ? -5.943 -7.332 -14.570 1.00 85.94 211 ILE A O 1
ATOM 1602 N N . ASP A 1 212 ? -7.515 -7.087 -16.154 1.00 85.44 212 ASP A N 1
ATOM 1603 C CA . ASP A 1 212 ? -7.818 -8.515 -16.215 1.00 85.44 212 ASP A CA 1
ATOM 1604 C C . ASP A 1 212 ? -6.589 -9.250 -16.766 1.00 85.44 212 ASP A C 1
ATOM 1606 O O . ASP A 1 212 ? -6.149 -9.008 -17.892 1.00 85.44 212 ASP A O 1
ATOM 1610 N N . ARG A 1 213 ? -6.029 -10.171 -15.974 1.00 80.81 213 ARG A N 1
ATOM 1611 C CA . ARG A 1 213 ? -4.829 -10.933 -16.348 1.00 80.81 213 ARG A CA 1
ATOM 1612 C C . ARG A 1 213 ? -5.004 -11.729 -17.637 1.00 80.81 213 ARG A C 1
ATOM 1614 O O . ARG A 1 213 ? -4.006 -12.031 -18.279 1.00 80.81 213 ARG A O 1
ATOM 1621 N N . ARG A 1 214 ? -6.239 -12.060 -18.024 1.00 81.62 214 ARG A N 1
ATOM 1622 C CA . ARG A 1 214 ? -6.550 -12.755 -19.285 1.00 81.62 214 ARG A CA 1
ATOM 1623 C C . ARG A 1 214 ? -6.423 -11.857 -20.509 1.00 81.62 214 ARG A C 1
ATOM 1625 O O . ARG A 1 214 ? -6.272 -12.359 -21.616 1.00 81.62 214 ARG A O 1
ATOM 1632 N N . GLN A 1 215 ? -6.531 -10.548 -20.312 1.00 82.06 215 GLN A N 1
ATOM 1633 C CA . GLN A 1 215 ? -6.416 -9.540 -21.365 1.00 82.06 215 GLN A CA 1
ATOM 1634 C C . GLN A 1 215 ? -4.980 -9.026 -21.504 1.00 82.06 215 GLN A C 1
ATOM 1636 O O . GLN A 1 215 ? -4.688 -8.241 -22.405 1.00 82.06 215 GLN A O 1
ATOM 1641 N N . LEU A 1 216 ? -4.080 -9.462 -20.619 1.00 84.44 216 LEU A N 1
ATOM 1642 C CA . LEU A 1 216 ? -2.680 -9.091 -20.667 1.00 84.44 216 LEU A CA 1
ATOM 1643 C C . LEU A 1 216 ? -1.995 -9.790 -21.860 1.00 84.44 216 LEU A C 1
ATOM 1645 O O . LEU A 1 216 ? -2.122 -11.004 -22.013 1.00 84.44 216 LEU A O 1
ATOM 1649 N N . PRO A 1 217 ? -1.249 -9.063 -22.709 1.00 85.00 217 PRO A N 1
ATOM 1650 C CA . PRO A 1 217 ? -0.425 -9.680 -23.745 1.00 85.00 217 PRO A CA 1
ATOM 1651 C C . PRO A 1 217 ? 0.600 -10.639 -23.137 1.00 85.00 217 PRO A C 1
ATOM 1653 O O . PRO A 1 217 ? 1.252 -10.280 -22.157 1.00 85.00 217 PRO A O 1
ATOM 1656 N N . ALA A 1 218 ? 0.802 -11.813 -23.748 1.00 84.75 218 ALA A N 1
ATOM 1657 C CA . ALA A 1 218 ? 1.700 -12.871 -23.259 1.00 84.75 218 ALA A CA 1
ATOM 1658 C C . ALA A 1 218 ? 3.099 -12.355 -22.866 1.00 84.75 218 ALA A C 1
ATOM 1660 O O . ALA A 1 218 ? 3.658 -12.765 -21.852 1.00 84.75 218 ALA A O 1
ATOM 1661 N N . GLN A 1 219 ? 3.629 -11.397 -23.630 1.00 81.88 219 GLN A N 1
ATOM 1662 C CA . GLN A 1 219 ? 4.942 -10.779 -23.424 1.00 81.88 219 GLN A CA 1
ATOM 1663 C C . GLN A 1 219 ? 5.049 -9.992 -22.107 1.00 81.88 219 GLN A C 1
ATOM 1665 O O . GLN A 1 219 ? 6.148 -9.784 -21.603 1.00 81.88 219 GLN A O 1
ATOM 1670 N N . LEU A 1 220 ? 3.923 -9.553 -21.541 1.00 86.06 220 LEU A N 1
ATOM 1671 C CA . LEU A 1 220 ? 3.869 -8.787 -20.297 1.00 86.06 220 LEU A CA 1
ATOM 1672 C C . LEU A 1 220 ? 3.569 -9.656 -19.067 1.00 86.06 220 LEU A C 1
ATOM 1674 O O . LEU A 1 220 ? 3.623 -9.139 -17.952 1.00 86.06 220 LEU A O 1
ATOM 1678 N N . HIS A 1 221 ? 3.286 -10.957 -19.222 1.00 84.94 221 HIS A N 1
ATOM 1679 C CA . HIS A 1 221 ? 2.986 -11.838 -18.081 1.00 84.94 221 HIS A CA 1
ATOM 1680 C C . HIS A 1 221 ? 4.153 -11.935 -17.099 1.00 84.94 221 HIS A C 1
ATOM 1682 O O . HIS A 1 221 ? 3.938 -11.861 -15.887 1.00 84.94 221 HIS A O 1
ATOM 1688 N N . ASP A 1 222 ? 5.377 -12.051 -17.610 1.00 83.00 222 ASP A N 1
ATOM 1689 C CA . ASP A 1 222 ? 6.571 -12.135 -16.768 1.00 83.00 222 ASP A CA 1
ATOM 1690 C C . ASP A 1 222 ? 6.817 -10.814 -16.034 1.00 83.00 222 ASP A C 1
ATOM 1692 O O . ASP A 1 222 ? 7.059 -10.809 -14.826 1.00 83.00 222 ASP A O 1
ATOM 1696 N N . VAL A 1 223 ? 6.640 -9.683 -16.724 1.00 84.69 223 VAL A N 1
ATOM 1697 C CA . VAL A 1 223 ? 6.753 -8.342 -16.130 1.00 84.69 223 VAL A CA 1
ATOM 1698 C C . VAL A 1 223 ? 5.697 -8.136 -15.038 1.00 84.69 223 VAL A C 1
ATOM 1700 O O . VAL A 1 223 ? 6.025 -7.694 -13.937 1.00 84.69 223 VAL A O 1
ATOM 1703 N N . ALA A 1 224 ? 4.443 -8.524 -15.286 1.00 85.81 224 ALA A N 1
ATOM 1704 C CA . ALA A 1 224 ? 3.379 -8.496 -14.282 1.00 85.81 224 ALA A CA 1
ATOM 1705 C C . ALA A 1 224 ? 3.709 -9.381 -13.072 1.00 85.81 224 ALA A C 1
ATOM 1707 O O . ALA A 1 224 ? 3.478 -8.987 -11.928 1.00 85.81 224 ALA A O 1
ATOM 1708 N N . GLY A 1 225 ? 4.264 -10.571 -13.316 1.00 81.75 225 GLY A N 1
ATOM 1709 C CA . GLY A 1 225 ? 4.705 -11.493 -12.274 1.00 81.75 225 GLY A CA 1
ATOM 1710 C C . GLY A 1 225 ? 5.813 -10.909 -11.400 1.00 81.75 225 GLY A C 1
ATOM 1711 O O . GLY A 1 225 ? 5.775 -11.083 -10.181 1.00 81.75 225 GLY A O 1
ATOM 1712 N N . LEU A 1 226 ? 6.759 -10.184 -12.000 1.00 80.50 226 LEU A N 1
ATOM 1713 C CA . LEU A 1 226 ? 7.826 -9.478 -11.292 1.00 80.50 226 LEU A CA 1
ATOM 1714 C C . LEU A 1 226 ? 7.285 -8.311 -10.460 1.00 80.50 226 LEU A C 1
ATOM 1716 O O . LEU A 1 226 ? 7.628 -8.204 -9.286 1.00 80.50 226 LEU A O 1
ATOM 1720 N N . LEU A 1 227 ? 6.397 -7.484 -11.020 1.00 84.44 227 LEU A N 1
ATOM 1721 C CA . LEU A 1 227 ? 5.769 -6.373 -10.295 1.00 84.44 227 LEU A CA 1
ATOM 1722 C C . LEU A 1 227 ? 4.906 -6.855 -9.118 1.00 84.44 227 LEU A C 1
ATOM 1724 O O . LEU A 1 227 ? 4.952 -6.259 -8.044 1.00 84.44 227 LEU A O 1
ATOM 1728 N N . LEU A 1 228 ? 4.161 -7.953 -9.291 1.00 83.94 228 LEU A N 1
ATOM 1729 C CA . LEU A 1 228 ? 3.429 -8.618 -8.206 1.00 83.94 228 LEU A CA 1
ATOM 1730 C C . LEU A 1 228 ? 4.377 -9.113 -7.114 1.00 83.94 228 LEU A C 1
ATOM 1732 O O . LEU A 1 228 ? 4.181 -8.815 -5.942 1.00 83.94 228 LEU A O 1
ATOM 1736 N N . SER A 1 229 ? 5.426 -9.844 -7.499 1.00 78.31 229 SER A N 1
ATOM 1737 C CA . SER A 1 229 ? 6.424 -10.363 -6.558 1.00 78.31 229 SER A CA 1
ATOM 1738 C C . SER A 1 229 ? 7.229 -9.267 -5.856 1.00 78.31 229 SER A C 1
ATOM 1740 O O . SER A 1 229 ? 7.751 -9.515 -4.777 1.00 78.31 229 SER A O 1
ATOM 1742 N N . ALA A 1 230 ? 7.326 -8.075 -6.444 1.00 76.94 230 ALA A N 1
ATOM 1743 C CA . ALA A 1 230 ? 7.936 -6.906 -5.820 1.00 76.94 230 ALA A CA 1
ATOM 1744 C C . ALA A 1 230 ? 6.960 -6.121 -4.919 1.00 76.94 230 ALA A C 1
ATOM 1746 O O . ALA A 1 230 ? 7.371 -5.144 -4.294 1.00 76.94 230 ALA A O 1
ATOM 1747 N N . GLY A 1 231 ? 5.679 -6.506 -4.864 1.00 81.50 231 GLY A N 1
ATOM 1748 C CA . GLY A 1 231 ? 4.637 -5.798 -4.115 1.00 81.50 231 GLY A CA 1
ATOM 1749 C C . GLY A 1 231 ? 4.148 -4.505 -4.777 1.00 81.50 231 GLY A C 1
ATOM 1750 O O . GLY A 1 231 ? 3.415 -3.745 -4.151 1.00 81.50 231 GLY A O 1
ATOM 1751 N N . MET A 1 232 ? 4.529 -4.249 -6.034 1.00 86.06 232 MET A N 1
ATOM 1752 C CA . MET A 1 232 ? 4.147 -3.037 -6.774 1.00 86.06 232 MET A CA 1
ATOM 1753 C C . MET A 1 232 ? 2.725 -3.118 -7.337 1.00 86.06 232 MET A C 1
ATOM 1755 O O . MET A 1 232 ? 2.049 -2.105 -7.530 1.00 86.06 232 MET A O 1
ATOM 1759 N N . LEU A 1 233 ? 2.276 -4.347 -7.587 1.00 88.56 233 LEU A N 1
ATOM 1760 C CA . LEU A 1 233 ? 0.907 -4.688 -7.944 1.00 88.56 233 LEU A CA 1
ATOM 1761 C C . LEU A 1 233 ? 0.292 -5.579 -6.867 1.00 88.56 233 LEU A C 1
ATOM 1763 O O . LEU A 1 233 ? 0.992 -6.269 -6.123 1.00 88.56 233 LEU A O 1
ATOM 1767 N N . ARG A 1 234 ? -1.038 -5.627 -6.854 1.00 88.00 234 ARG A N 1
ATOM 1768 C CA . ARG A 1 234 ? -1.822 -6.573 -6.066 1.00 88.00 234 ARG A CA 1
ATOM 1769 C C . ARG A 1 234 ? -2.789 -7.332 -6.964 1.00 88.00 234 ARG A C 1
ATOM 1771 O O . ARG A 1 234 ? -3.479 -6.742 -7.792 1.00 88.00 234 ARG A O 1
ATOM 1778 N N . ALA A 1 235 ? -2.871 -8.644 -6.762 1.00 87.50 235 ALA A N 1
ATOM 1779 C CA . ALA A 1 235 ? -3.916 -9.457 -7.367 1.00 87.50 235 ALA A CA 1
ATOM 1780 C C . ALA A 1 235 ? -5.213 -9.319 -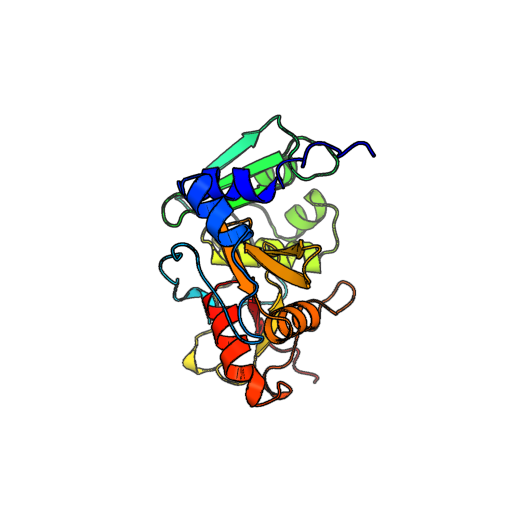6.559 1.00 87.50 235 ALA A C 1
ATOM 1782 O O . ALA A 1 235 ? -5.228 -9.531 -5.343 1.00 87.50 235 ALA A O 1
ATOM 1783 N N . VAL A 1 236 ? -6.307 -8.982 -7.235 1.00 86.44 236 VAL A N 1
ATOM 1784 C CA . VAL A 1 236 ? -7.635 -8.856 -6.628 1.00 86.44 236 VAL A CA 1
ATOM 1785 C C . VAL A 1 236 ? -8.651 -9.741 -7.330 1.00 86.44 236 VAL A C 1
ATOM 1787 O O . VAL A 1 236 ? -8.457 -10.146 -8.477 1.00 86.44 236 VAL A O 1
ATOM 1790 N N . GLU A 1 237 ? -9.734 -10.064 -6.629 1.00 81.19 237 GLU A N 1
ATOM 1791 C CA . GLU A 1 237 ? -10.855 -10.793 -7.225 1.00 81.19 237 GLU A CA 1
ATOM 1792 C C . GLU A 1 237 ? -11.355 -10.052 -8.475 1.00 81.19 237 GLU A C 1
ATOM 1794 O O . GLU A 1 237 ? -11.614 -8.846 -8.427 1.00 81.19 237 GLU A O 1
ATOM 1799 N N . GLY A 1 238 ? -11.452 -10.770 -9.600 1.00 67.44 238 GLY A N 1
ATOM 1800 C CA . GLY A 1 238 ? -11.962 -10.204 -10.842 1.00 67.44 238 GLY A CA 1
ATOM 1801 C C . GLY A 1 238 ? -13.425 -9.798 -10.693 1.00 67.44 238 GLY A C 1
ATOM 1802 O O . GLY A 1 238 ? -14.221 -10.503 -10.062 1.00 67.44 238 GLY A O 1
ATOM 1803 N N . THR A 1 239 ? -13.798 -8.674 -11.297 1.00 56.84 239 THR A N 1
ATOM 1804 C CA . THR A 1 239 ? -15.199 -8.315 -11.513 1.00 56.84 239 THR A CA 1
ATOM 1805 C C . THR A 1 239 ? -15.787 -9.330 -12.484 1.00 56.84 239 THR A C 1
ATOM 1807 O O . THR A 1 239 ? -15.671 -9.208 -13.700 1.00 56.84 239 THR A O 1
ATOM 1810 N N . SER A 1 240 ? -16.397 -10.390 -11.952 1.00 44.97 240 SER A N 1
ATOM 1811 C CA . SER A 1 240 ? -17.254 -11.241 -12.772 1.00 44.97 240 SER A CA 1
ATOM 1812 C C . SER A 1 240 ? -18.398 -10.356 -13.254 1.00 44.97 240 SER A C 1
ATOM 1814 O O . SER A 1 240 ? -19.282 -10.011 -12.473 1.00 44.97 240 SER A O 1
ATOM 1816 N N . ARG A 1 241 ? -18.351 -9.934 -14.521 1.00 41.28 241 ARG A N 1
ATOM 1817 C CA . ARG A 1 241 ? -19.549 -9.456 -15.207 1.00 41.28 241 ARG A CA 1
ATOM 1818 C C . ARG A 1 241 ? -20.503 -10.647 -15.249 1.00 41.28 241 ARG A C 1
ATOM 1820 O O . ARG A 1 241 ? -20.234 -11.614 -15.960 1.00 41.28 241 ARG A O 1
ATOM 1827 N N . ALA A 1 242 ? -21.516 -10.607 -14.389 1.00 31.16 242 ALA A N 1
ATOM 1828 C CA . ALA A 1 242 ? -22.732 -11.381 -14.581 1.00 31.16 242 ALA A CA 1
ATOM 1829 C C . ALA A 1 242 ? -23.461 -10.864 -15.827 1.00 31.16 242 ALA A C 1
ATOM 1831 O O . ALA A 1 242 ? -23.376 -9.637 -16.078 1.00 31.16 242 ALA A O 1
#

Mean predicted aligned error: 10.69 Å

Sequence (242 aa):
MSSSPSALDPVIPRFCAQTGASLPLAWEFAWSPPPDEAVVRLTPPPDPRVLDRDTWPRRLAQDTRLSLSSGARLQHTPVPFLYEGGPVAVLFRTDPAAFVEVPGPVGDALVRGTTVAEVRRAWGRDAAAVDHKLVGMMRYGLLCCGPAPRDRRRTADAGSLVQEAWVEAVEREDGGHVLAHTATGNFLRTGEAAFRLWQWAGAGDGDGDGIDRRQLPAQLHDVAGLLLSAGMLRAVEGTSRA

Nearest PDB structures (foldseek):
  4a5q-assembly1_A  TM=3.527E-01  e=3.982E+00  Yersinia entomophaga
  8hr5-assembly1_A  TM=4.104E-01  e=7.094E+00  Clostridium novyi
  9gvq-assembly1_A  TM=1.328E-01  e=4.469E+00  Homo sapiens

pLDDT: mean 73.25, std 17.33, range [31.16, 96.94]

Secondary structure (DSSP, 8-state):
---------THHHHHHHHH---HHHHHHHHHSPPPPTT-EEEES-----GGGSSBBPSS--TT-EEEE-TT-EEEEESS-SSSTT--EEEEEEETTEEEEEEEHHHHHHHHH-EEHHHHHHHHTS-HHHHHHHHHHHHHTTSEESSPPPBPTTT-TTSEEEEE-TTEEEEE-TTS-EEEEETTTTEEEEE-HHHHHHHHHHH-STTT---EETTSS-GGGHHHHHHHHHTTSEEEEE-----

Solvent-accessible surface area (backbone atoms only — not comparable to full-atom values): 13532 Å² total; per-residue (Å²): 134,87,76,72,78,79,71,74,60,71,63,56,63,46,31,26,72,60,62,70,46,53,66,66,60,54,44,50,70,74,68,52,81,74,61,59,49,79,38,74,52,76,55,82,79,70,80,74,55,80,71,34,73,28,34,30,72,61,69,71,60,51,81,42,45,35,27,56,21,97,71,34,45,79,46,81,39,86,65,46,84,80,56,95,71,39,59,30,15,38,39,34,30,76,88,59,64,29,44,44,81,38,55,43,68,35,48,55,38,32,71,70,48,35,33,44,49,57,44,36,62,58,64,73,54,61,62,53,58,45,29,39,44,50,48,50,37,40,71,58,53,40,35,36,78,58,88,74,62,48,64,63,90,81,44,84,82,56,31,13,33,24,47,28,78,51,48,44,78,49,82,43,97,87,74,40,38,34,40,36,29,65,34,56,39,41,42,35,40,31,10,65,59,49,45,51,52,46,49,52,16,49,70,30,90,81,69,34,77,30,39,48,59,83,76,53,57,78,86,48,50,63,51,52,51,50,36,18,65,70,56,51,27,37,37,20,62,41,83,75,81,126

Radius of gyration: 18.07 Å; Cα contacts (8 Å, |Δi|>4): 436; chains: 1; bounding box: 48×54×44 Å

Foldseek 3Di:
DDDDPPDPPVLLVLLCVQPVDDSVVSVCVVPPPADPQLDKDKDDDDPQPPLLQFAFALAFDQQQKKAFFPQKDKDWDCQQDDDPRGTWIWIAGVVPTWIDTDRPQLSVCRHVIHGLNVSCVSRVDQRSLSRLVVRLCVSVRGMDRTDDTDDNVPPVQFWFKAFRSQWDWDQDPNRWIWIANSTRSMIITHHPNLVVLHVLNHPDPSSRLHHRPVPDDPVCNVSSVSCSSSSRMHTYGHPPPD